Protein AF-0000000082577878 (afdb_homodimer)

Solvent-accessible surface area (backbone atoms only — not comparable to full-atom values): 17222 Å² total; per-residue (Å²): 122,78,71,85,63,40,37,36,33,38,32,34,24,21,36,40,46,58,78,72,76,61,82,83,56,87,72,72,75,87,56,56,47,62,56,54,45,39,57,38,30,50,47,65,52,59,64,46,81,44,79,79,46,79,39,57,34,88,74,57,49,71,68,54,37,48,49,54,34,51,53,58,63,71,42,87,54,45,23,32,38,32,37,31,19,63,86,41,37,58,60,45,40,55,58,41,62,82,52,74,81,22,16,35,23,38,29,36,27,93,31,45,47,88,41,90,76,21,20,22,44,19,22,50,18,18,33,53,25,36,33,73,54,42,68,64,41,43,32,36,24,53,41,62,37,81,36,50,53,85,34,44,44,68,41,71,90,77,71,43,76,44,78,102,122,78,71,86,64,39,37,35,33,38,34,32,25,19,36,40,45,57,77,70,77,60,82,83,58,87,72,70,75,85,56,57,48,61,55,53,45,38,56,38,29,49,48,66,50,59,64,45,81,43,78,80,47,78,39,57,34,87,72,56,50,72,68,52,37,47,51,54,33,49,53,59,63,71,43,88,53,46,23,33,39,32,39,29,17,64,87,39,38,57,61,45,40,54,59,40,64,81,55,74,83,23,15,37,23,38,28,37,26,91,30,46,46,88,41,91,75,21,20,21,45,20,22,49,18,19,33,55,26,37,34,74,54,42,68,64,41,42,32,35,24,52,41,61,37,80,36,50,53,85,35,46,44,70,41,72,90,79,72,42,74,42,78,102

Radius of gyration: 19.16 Å; Cα contacts (8 Å, |Δi|>4): 743; chains: 2; bounding box: 48×56×48 Å

Sequence (328 aa):
MTSTQPILVLTTGGTIDKQYFDASSKYTIVGTMVTRLLELGRVLHPFEVEEVMRKDSLEMDDADRALIAARAAASDAKRIVITHGTDTMTETAGALTGIEGKTIVLVGALAPARFAESDATFNLGMAFATVQVAKPGVYITMNGTVFEAGKVVKDREAGRFVEIMTSTQPILVLTTGGTIDKQYFDASSKYTIVGTMVTRLLELGRVLHPFEVEEVMRKDSLEMDDADRALIAARAAASDAKRIVITHGTDTMTETAGALTGIEGKTIVLVGALAPARFAESDATFNLGMAFATVQVAKPGVYITMNGTVFEAGKVVKDREAGRFVEI

Nearest PDB structures (foldseek):
  8up6-assembly1_A  TM=9.023E-01  e=3.040E-17  Rhodospirillum rubrum ATCC 11170
  8up3-assembly2_F  TM=9.077E-01  e=5.388E-17  Rhodospirillum rubrum ATCC 11170
  8upc-assembly1_B-2  TM=9.029E-01  e=7.405E-17  Rhodospirillum rubrum ATCC 11170
  8up3-assembly2_H  TM=8.818E-01  e=1.922E-16  Rhodospirillum rubrum ATCC 11170
  8uoo-assembly1_A-2  TM=8.737E-01  e=6.856E-16  Rhodospirillum rubrum ATCC 11170

pLDDT: mean 90.03, std 15.44, range [34.41, 98.94]

Structure (mmCIF, N/CA/C/O backbone):
data_AF-0000000082577878-model_v1
#
loop_
_entity.id
_entity.type
_entity.pdbx_description
1 polymer L-asparaginase
#
loop_
_atom_site.group_PDB
_atom_site.id
_atom_site.type_symbol
_atom_site.label_atom_id
_atom_site.label_alt_id
_atom_site.label_comp_id
_atom_site.label_asym_id
_atom_site.label_entity_id
_atom_site.label_seq_id
_atom_site.pdbx_PDB_ins_code
_atom_site.Cartn_x
_atom_site.Cartn_y
_atom_site.Cartn_z
_atom_site.occupancy
_atom_site.B_iso_or_equiv
_atom_site.auth_seq_id
_atom_site.auth_comp_id
_atom_site.auth_asym_id
_atom_site.auth_atom_id
_atom_site.pdbx_PDB_model_num
ATOM 1 N N . MET A 1 1 ? 6.91 -11.375 14.367 1 34.47 1 MET A N 1
ATOM 2 C CA . MET A 1 1 ? 5.965 -10.977 15.406 1 34.47 1 MET A CA 1
ATOM 3 C C . MET A 1 1 ? 5.238 -9.695 15.016 1 34.47 1 MET A C 1
ATOM 5 O O . MET A 1 1 ? 5.871 -8.688 14.695 1 34.47 1 MET A O 1
ATOM 9 N N . THR A 1 2 ? 4.188 -9.852 14.258 1 48.84 2 THR A N 1
ATOM 10 C CA . THR A 1 2 ? 3.486 -8.648 13.836 1 48.84 2 THR A CA 1
ATOM 11 C C . THR A 1 2 ? 3.479 -7.602 14.945 1 48.84 2 THR A C 1
ATOM 13 O O . THR A 1 2 ? 3.131 -7.91 16.094 1 48.84 2 THR A O 1
ATOM 16 N N . SER A 1 3 ? 4.348 -6.738 14.906 1 56.62 3 SER A N 1
ATOM 17 C CA . SER A 1 3 ? 4.355 -5.738 15.969 1 56.62 3 SER A CA 1
ATOM 18 C C . SER A 1 3 ? 2.939 -5.371 16.406 1 56.62 3 SER A C 1
ATOM 20 O O . SER A 1 3 ? 2.082 -5.098 15.555 1 56.62 3 SER A O 1
ATOM 22 N N . THR A 1 4 ? 2.559 -5.879 17.547 1 67.56 4 THR A N 1
ATOM 23 C CA . THR A 1 4 ? 1.323 -5.641 18.297 1 67.56 4 THR A CA 1
ATOM 24 C C . THR A 1 4 ? 1.063 -4.145 18.453 1 67.56 4 THR A C 1
ATOM 26 O O . THR A 1 4 ? -0.006 -3.74 18.906 1 67.56 4 THR A O 1
ATOM 29 N N . GLN A 1 5 ? 2.004 -3.412 17.953 1 86.94 5 GLN A N 1
ATOM 30 C CA . GLN A 1 5 ? 1.744 -1.997 18.188 1 86.94 5 GLN A CA 1
ATOM 31 C C . GLN A 1 5 ? 0.899 -1.399 17.062 1 86.94 5 GLN A C 1
ATOM 33 O O . GLN A 1 5 ? 1.149 -1.66 15.883 1 86.94 5 GLN A O 1
ATOM 38 N N . PRO A 1 6 ? -0.062 -0.659 17.391 1 96.19 6 PRO A N 1
ATOM 39 C CA . PRO A 1 6 ? -0.978 -0.082 16.406 1 96.19 6 PRO A CA 1
ATOM 40 C C . PRO A 1 6 ? -0.311 0.974 15.531 1 96.19 6 PRO A C 1
ATOM 42 O O . PRO A 1 6 ? 0.654 1.614 15.953 1 96.19 6 PRO A O 1
ATOM 45 N N . ILE A 1 7 ? -0.709 1.008 14.352 1 98.31 7 ILE A N 1
ATOM 46 C CA . ILE A 1 7 ? -0.373 2.135 13.492 1 98.31 7 ILE A CA 1
ATOM 47 C C . ILE A 1 7 ? -1.219 3.348 13.875 1 98.31 7 ILE A C 1
ATOM 49 O O . ILE A 1 7 ? -2.443 3.25 13.969 1 98.31 7 ILE A O 1
ATOM 53 N N . LEU A 1 8 ? -0.588 4.457 14.219 1 98.31 8 LEU A N 1
ATOM 54 C CA . LEU A 1 8 ? -1.301 5.703 14.477 1 98.31 8 LEU A CA 1
ATOM 55 C C . LEU A 1 8 ? -1.519 6.48 13.18 1 98.31 8 LEU A C 1
ATOM 57 O O . LEU A 1 8 ? -0.562 6.773 12.461 1 98.31 8 LEU A O 1
ATOM 61 N N . VAL A 1 9 ? -2.777 6.742 12.891 1 98.19 9 VAL A N 1
ATOM 62 C CA . VAL A 1 9 ? -3.129 7.574 11.742 1 98.19 9 VAL A CA 1
ATOM 63 C C . VAL A 1 9 ? -3.51 8.977 12.219 1 98.19 9 VAL A C 1
ATOM 65 O O . VAL A 1 9 ? -4.477 9.141 12.969 1 98.19 9 VAL A O 1
ATOM 68 N N . LEU A 1 10 ? -2.691 9.961 11.836 1 97.69 10 LEU A N 1
ATOM 69 C CA . LEU A 1 10 ? -2.998 11.367 12.086 1 97.69 10 LEU A CA 1
ATOM 70 C C . LEU A 1 10 ? -3.602 12.016 10.844 1 97.69 10 LEU A C 1
ATOM 72 O O . LEU A 1 10 ? -3.002 11.984 9.766 1 97.69 10 LEU A O 1
ATOM 76 N N . THR A 1 11 ? -4.773 12.578 11.016 1 96.62 11 THR A N 1
ATOM 77 C CA . THR A 1 11 ? -5.402 13.242 9.883 1 96.62 11 THR A CA 1
ATOM 78 C C . THR A 1 11 ? -5.293 14.758 10.016 1 96.62 11 THR A C 1
ATOM 80 O O . THR A 1 11 ? -5.398 15.297 11.125 1 96.62 11 THR A O 1
ATOM 83 N N . THR A 1 12 ? -5.004 15.43 8.93 1 96.62 12 THR A N 1
ATOM 84 C CA . THR A 1 12 ? -4.777 16.859 8.984 1 96.62 12 THR A CA 1
ATOM 85 C C . THR A 1 12 ? -5.656 17.594 7.969 1 96.62 12 THR A C 1
ATOM 87 O O . THR A 1 12 ? -5.559 18.812 7.816 1 96.62 12 THR A O 1
ATOM 90 N N . GLY A 1 13 ? -6.508 16.812 7.277 1 90.44 13 GLY A N 1
ATOM 91 C CA . GLY A 1 13 ? -7.309 17.328 6.18 1 90.44 13 GLY A CA 1
ATOM 92 C C . GLY A 1 13 ? -6.875 16.797 4.824 1 90.44 13 GLY A C 1
ATOM 93 O O . GLY A 1 13 ? -6.453 15.648 4.711 1 90.44 13 GLY A O 1
ATOM 94 N N . GLY A 1 14 ? -7.188 17.594 3.795 1 87.38 14 GLY A N 1
ATOM 95 C CA . GLY A 1 14 ? -6.801 17.188 2.453 1 87.38 14 GLY A CA 1
ATOM 96 C C . GLY A 1 14 ? -7.891 16.438 1.719 1 87.38 14 GLY A C 1
ATOM 97 O O . GLY A 1 14 ? -8.977 16.219 2.262 1 87.38 14 GLY A O 1
ATOM 98 N N . THR A 1 15 ? -7.559 16.094 0.579 1 82.75 15 THR A N 1
ATOM 99 C CA . THR A 1 15 ? -8.5 15.508 -0.372 1 82.75 15 THR A CA 1
ATOM 100 C C . THR A 1 15 ? -9.078 14.203 0.162 1 82.75 15 THR A C 1
ATOM 102 O O . THR A 1 15 ? -10.258 13.914 -0.039 1 82.75 15 THR A O 1
ATOM 105 N N . ILE A 1 16 ? -8.289 13.398 0.864 1 86.5 16 ILE A N 1
ATOM 106 C CA . ILE A 1 16 ? -8.773 12.125 1.4 1 86.5 16 ILE A CA 1
ATOM 107 C C . ILE A 1 16 ? -9.875 12.383 2.428 1 86.5 16 ILE A C 1
ATOM 109 O O . ILE A 1 16 ? -10.859 11.648 2.48 1 86.5 16 ILE A O 1
ATOM 113 N N . ASP A 1 17 ? -9.805 13.422 3.242 1 79.62 17 ASP A N 1
ATOM 114 C CA . ASP A 1 17 ? -10.711 13.656 4.363 1 79.62 17 ASP A CA 1
ATOM 115 C C . ASP A 1 17 ? -11.781 14.68 4.004 1 79.62 17 ASP A C 1
ATOM 117 O O . ASP A 1 17 ? -12.594 15.07 4.852 1 79.62 17 ASP A O 1
ATOM 121 N N . LYS A 1 18 ? -11.727 15.148 2.846 1 73.12 18 LYS A N 1
ATOM 122 C CA . LYS A 1 18 ? -12.711 16.156 2.477 1 73.12 18 LYS A CA 1
ATOM 123 C C . LYS A 1 18 ? -14.125 15.586 2.551 1 73.12 18 LYS A C 1
ATOM 125 O O . LYS A 1 18 ? -14.398 14.5 2.035 1 73.12 18 LYS A O 1
ATOM 130 N N . GLN A 1 19 ? -14.812 15.984 3.674 1 61.12 19 GLN A N 1
ATOM 131 C CA . GLN A 1 19 ? -16.188 15.594 3.922 1 61.12 19 GLN A CA 1
ATOM 132 C C . GLN A 1 19 ? -17.141 16.234 2.906 1 61.12 19 GLN A C 1
ATOM 134 O O . GLN A 1 19 ? -17.016 17.422 2.607 1 61.12 19 GLN A O 1
ATOM 139 N N . TYR A 1 20 ? -17.516 15.477 1.858 1 54.22 20 TYR A N 1
ATOM 140 C CA . TYR A 1 20 ? -18.531 16.016 0.974 1 54.22 20 TYR A CA 1
ATOM 141 C C . TYR A 1 20 ? -19.922 15.797 1.556 1 54.22 20 TYR A C 1
ATOM 143 O O . TYR A 1 20 ? -20.188 14.758 2.174 1 54.22 20 TYR A O 1
ATOM 151 N N . PHE A 1 21 ? -20.359 16.828 2.113 1 46.69 21 PHE A N 1
ATOM 152 C CA . PHE A 1 21 ? -21.703 16.766 2.668 1 46.69 21 PHE A CA 1
ATOM 153 C C . PHE A 1 21 ? -22.688 16.172 1.656 1 46.69 21 PHE A C 1
ATOM 155 O O . PHE A 1 21 ? -22.656 16.531 0.477 1 46.69 21 PHE A O 1
ATOM 162 N N . ASP A 1 22 ? -23 15 1.745 1 45.22 22 ASP A N 1
ATOM 163 C CA . ASP A 1 22 ? -24.188 14.602 0.99 1 45.22 22 ASP A CA 1
ATOM 164 C C . ASP A 1 22 ? -25.406 15.414 1.415 1 45.22 22 ASP A C 1
ATOM 166 O O . ASP A 1 22 ? -25.703 15.516 2.605 1 45.22 22 ASP A O 1
ATOM 170 N N . ALA A 1 23 ? -25.938 16.391 0.637 1 44.16 23 ALA A N 1
ATOM 171 C CA . ALA A 1 23 ? -27.172 17.156 0.83 1 44.16 23 ALA A CA 1
ATOM 172 C C . ALA A 1 23 ? -28.25 16.297 1.463 1 44.16 23 ALA A C 1
ATOM 174 O O . ALA A 1 23 ? -29.047 16.781 2.283 1 44.16 23 ALA A O 1
ATOM 175 N N . SER A 1 24 ? -28.688 15.281 0.704 1 46.56 24 SER A N 1
ATOM 176 C CA . SER A 1 24 ? -29.938 14.641 1.104 1 46.56 24 SER A CA 1
ATOM 177 C C . SER A 1 24 ? -29.844 14.102 2.525 1 46.56 24 SER A C 1
ATOM 179 O O . SER A 1 24 ? -30.875 13.828 3.156 1 46.56 24 SER A O 1
ATOM 181 N N . SER A 1 25 ? -29.016 13.109 2.844 1 42.72 25 SER A N 1
ATOM 182 C CA . SER A 1 25 ? -29.109 12.414 4.125 1 42.72 25 SER A CA 1
ATOM 183 C C . SER A 1 25 ? -28.344 13.156 5.211 1 42.72 25 SER A C 1
ATOM 185 O O . SER A 1 25 ? -27.234 13.656 4.969 1 42.72 25 SER A O 1
ATOM 187 N N . LYS A 1 26 ? -28.906 13.781 6.188 1 41.75 26 LYS A N 1
ATOM 188 C CA . LYS A 1 26 ? -28.438 14.109 7.527 1 41.75 26 LYS A CA 1
ATOM 189 C C . LYS A 1 26 ? -27.266 13.211 7.938 1 41.75 26 LYS A C 1
ATOM 191 O O . LYS A 1 26 ? -26.906 13.156 9.109 1 41.75 26 LYS A O 1
ATOM 196 N N . TYR A 1 27 ? -27.078 12.016 7.418 1 41 27 TYR A N 1
ATOM 197 C CA . TYR A 1 27 ? -26.359 10.891 8.008 1 41 27 TYR A CA 1
ATOM 198 C C . TYR A 1 27 ? -24.906 11.25 8.281 1 41 27 TYR A C 1
ATOM 200 O O . TYR A 1 27 ? -24.312 12.047 7.551 1 41 27 TYR A O 1
ATOM 208 N N . THR A 1 28 ? -24.484 11.125 9.555 1 37.53 28 THR A N 1
ATOM 209 C CA . THR A 1 28 ? -23.344 11.211 10.461 1 37.53 28 THR A CA 1
ATOM 210 C C . THR A 1 28 ? -22.109 10.539 9.844 1 37.53 28 THR A C 1
ATOM 212 O O . THR A 1 28 ? -22.141 9.352 9.531 1 37.53 28 THR A O 1
ATOM 215 N N . ILE A 1 29 ? -21.578 11.062 8.945 1 43.78 29 ILE A N 1
ATOM 216 C CA . ILE A 1 29 ? -20.234 10.523 8.703 1 43.78 29 ILE A CA 1
ATOM 217 C C . ILE A 1 29 ? -19.547 10.242 10.039 1 43.78 29 ILE A C 1
ATOM 219 O O . ILE A 1 29 ? -19.234 11.172 10.789 1 43.78 29 ILE A O 1
ATOM 223 N N . VAL A 1 30 ? -19.891 9.172 10.812 1 45.91 30 VAL A N 1
ATOM 224 C CA . VAL A 1 30 ? -19.422 8.75 12.133 1 45.91 30 VAL A CA 1
ATOM 225 C C . VAL A 1 30 ? -17.938 8.398 12.07 1 45.91 30 VAL A C 1
ATOM 227 O O . VAL A 1 30 ? -17.266 8.336 13.102 1 45.91 30 VAL A O 1
ATOM 230 N N . GLY A 1 31 ? -17.266 8.68 10.906 1 56.78 31 GLY A N 1
ATOM 231 C CA . GLY A 1 31 ? -15.836 8.453 10.906 1 56.78 31 GLY A CA 1
ATOM 232 C C . GLY A 1 31 ? -15.109 9.203 9.805 1 56.78 31 GLY A C 1
ATOM 233 O O . GLY A 1 31 ? -15.742 9.883 8.992 1 56.78 31 GLY A O 1
ATOM 234 N N . THR A 1 32 ? -13.867 9.406 10.016 1 76.88 32 THR A N 1
ATOM 235 C CA . THR A 1 32 ? -13.055 10.062 9 1 76.88 32 THR A CA 1
ATOM 236 C C . THR A 1 32 ? -13.008 9.227 7.723 1 76.88 32 THR A C 1
ATOM 238 O O . THR A 1 32 ? -13.266 8.016 7.758 1 76.88 32 THR A O 1
ATOM 241 N N . MET A 1 33 ? -13.055 9.789 6.625 1 87.38 33 MET A N 1
ATOM 242 C CA . MET A 1 33 ? -12.891 9.117 5.34 1 87.38 33 MET A CA 1
ATOM 243 C C . MET A 1 33 ? -11.781 8.07 5.41 1 87.38 33 MET A C 1
ATOM 245 O O . MET A 1 33 ? -11.883 7.02 4.777 1 87.38 33 MET A O 1
ATOM 249 N N . VAL A 1 34 ? -10.82 8.305 6.309 1 92.19 34 VAL A N 1
ATOM 250 C CA . VAL A 1 34 ? -9.711 7.367 6.441 1 92.19 34 VAL A CA 1
ATOM 251 C C . VAL A 1 34 ? -10.211 6.047 7.02 1 92.19 34 VAL A C 1
ATOM 253 O O . VAL A 1 34 ? -9.82 4.973 6.566 1 92.19 34 VAL A O 1
ATOM 256 N N . THR A 1 35 ? -11.117 6.125 7.996 1 90.88 35 THR A N 1
ATOM 257 C CA . THR A 1 35 ? -11.664 4.914 8.602 1 90.88 35 THR A CA 1
ATOM 258 C C . THR A 1 35 ? -12.438 4.098 7.574 1 90.88 35 THR A C 1
ATOM 260 O O . THR A 1 35 ? -12.328 2.869 7.535 1 90.88 35 THR A O 1
ATOM 263 N N . ARG A 1 36 ? -13.141 4.773 6.742 1 89.88 36 ARG A N 1
ATOM 264 C CA . ARG A 1 36 ? -13.891 4.102 5.684 1 89.88 36 ARG A CA 1
ATOM 265 C C . ARG A 1 36 ? -12.953 3.404 4.707 1 89.88 36 ARG A C 1
ATOM 267 O O . ARG A 1 36 ? -13.219 2.279 4.277 1 89.88 36 ARG A O 1
ATOM 274 N N . LEU A 1 37 ? -11.906 4.066 4.344 1 93.5 37 LEU A N 1
ATOM 275 C CA . LEU A 1 37 ? -10.945 3.482 3.41 1 93.5 37 LEU A CA 1
ATOM 276 C C . LEU A 1 37 ? -10.273 2.258 4.016 1 93.5 37 LEU A C 1
ATOM 278 O O . LEU A 1 37 ? -10.008 1.277 3.314 1 93.5 37 LEU A O 1
ATOM 282 N N . LEU A 1 38 ? -10.031 2.299 5.336 1 95.12 38 LEU A N 1
ATOM 283 C CA . LEU A 1 38 ? -9.422 1.16 6.016 1 95.12 38 LEU A CA 1
ATOM 284 C C . LEU A 1 38 ? -10.398 -0.006 6.105 1 95.12 38 LEU A C 1
ATOM 286 O O . LEU A 1 38 ? -9.992 -1.168 6.027 1 95.12 38 LEU A O 1
ATOM 290 N N . GLU A 1 39 ? -11.672 0.315 6.242 1 92.44 39 GLU A N 1
ATOM 291 C CA . GLU A 1 39 ? -12.711 -0.713 6.199 1 92.44 39 GLU A CA 1
ATOM 292 C C . GLU A 1 39 ? -12.797 -1.352 4.816 1 92.44 39 GLU A C 1
ATOM 294 O O . GLU A 1 39 ? -12.914 -2.572 4.695 1 92.44 39 GLU A O 1
ATOM 299 N N . LEU A 1 40 ? -12.711 -0.501 3.793 1 91.19 40 LEU A N 1
ATOM 300 C CA . LEU A 1 40 ? -12.703 -0.991 2.418 1 91.19 40 LEU A CA 1
ATOM 301 C C . LEU A 1 40 ? -11.539 -1.942 2.184 1 91.19 40 LEU A C 1
ATOM 303 O O . LEU A 1 40 ? -11.68 -2.951 1.49 1 91.19 40 LEU A O 1
ATOM 307 N N . GLY A 1 41 ? -10.43 -1.618 2.791 1 95.25 41 GLY A N 1
ATOM 308 C CA . GLY A 1 41 ? -9.242 -2.451 2.68 1 95.25 41 GLY A CA 1
ATOM 309 C C . GLY A 1 41 ? -9.305 -3.693 3.547 1 95.25 41 GLY A C 1
ATOM 310 O O . GLY A 1 41 ? -8.391 -4.523 3.518 1 95.25 41 GLY A O 1
ATOM 311 N N . ARG A 1 42 ? -10.375 -3.771 4.395 1 95.12 42 ARG A N 1
ATOM 312 C CA . ARG A 1 42 ? -10.531 -4.883 5.328 1 95.12 42 ARG A CA 1
ATOM 313 C C . ARG A 1 42 ? -9.312 -5.02 6.23 1 95.12 42 ARG A C 1
ATOM 315 O O . ARG A 1 42 ? -8.805 -6.125 6.43 1 95.12 42 ARG A O 1
ATOM 322 N N . VAL A 1 43 ? -8.859 -3.869 6.699 1 96.62 43 VAL A N 1
ATOM 323 C CA . VAL A 1 43 ? -7.656 -3.811 7.527 1 96.62 43 VAL A CA 1
ATOM 324 C C . VAL A 1 43 ? -7.941 -4.426 8.898 1 96.62 43 VAL A C 1
ATOM 326 O O . VAL A 1 43 ? -8.867 -4.004 9.594 1 96.62 43 VAL A O 1
ATOM 329 N N . LEU A 1 44 ? -7.129 -5.426 9.25 1 95.12 44 LEU A N 1
ATOM 330 C CA . LEU A 1 44 ? -7.242 -6.055 10.562 1 95.12 44 LEU A CA 1
ATOM 331 C C . LEU A 1 44 ? -6.055 -5.688 11.445 1 95.12 44 LEU A C 1
ATOM 333 O O . LEU A 1 44 ? -6.098 -5.871 12.664 1 95.12 44 LEU A O 1
ATOM 337 N N . HIS A 1 45 ? -4.941 -5.277 10.836 1 95.88 45 HIS A N 1
ATOM 338 C CA . HIS A 1 45 ? -3.85 -4.734 11.641 1 95.88 45 HIS A CA 1
ATOM 339 C C . HIS A 1 45 ? -4.352 -3.66 12.602 1 95.88 45 HIS A C 1
ATOM 341 O O . HIS A 1 45 ? -5.109 -2.773 12.203 1 95.88 45 HIS A O 1
ATOM 347 N N . PRO A 1 46 ? -3.975 -3.676 13.836 1 95.38 46 PRO A N 1
ATOM 348 C CA . PRO A 1 46 ? -4.445 -2.65 14.773 1 95.38 46 PRO A CA 1
ATOM 349 C C . PRO A 1 46 ? -4.031 -1.24 14.359 1 95.38 46 PRO A C 1
ATOM 351 O O . PRO A 1 46 ? -2.9 -1.029 13.914 1 95.38 46 PRO A O 1
ATOM 354 N N . PHE A 1 47 ? -4.996 -0.337 14.5 1 96.44 47 PHE A N 1
ATOM 355 C CA . PHE A 1 47 ? -4.711 1.063 14.211 1 96.44 47 PHE A CA 1
ATOM 356 C C . PHE A 1 47 ? -5.562 1.981 15.078 1 96.44 47 PHE A C 1
ATOM 358 O O . PHE A 1 47 ? -6.559 1.547 15.656 1 96.44 47 PHE A O 1
ATOM 365 N N . GLU A 1 48 ? -5.07 3.23 15.195 1 95.56 48 GLU A N 1
ATOM 366 C CA . GLU A 1 48 ? -5.793 4.34 15.82 1 95.56 48 GLU A CA 1
ATOM 367 C C . GLU A 1 48 ? -5.812 5.562 14.914 1 95.56 48 GLU A C 1
ATOM 369 O O . GLU A 1 48 ? -4.82 5.863 14.242 1 95.56 48 GLU A O 1
ATOM 374 N N . VAL A 1 49 ? -6.949 6.238 14.891 1 95.44 49 VAL A N 1
ATOM 375 C CA . VAL A 1 49 ? -7.074 7.449 14.086 1 95.44 49 VAL A CA 1
ATOM 376 C C . VAL A 1 49 ? -7.289 8.656 14.992 1 95.44 49 VAL A C 1
ATOM 378 O O . VAL A 1 49 ? -8.117 8.617 15.906 1 95.44 49 VAL A O 1
ATOM 381 N N . GLU A 1 50 ? -6.508 9.641 14.773 1 94.62 50 GLU A N 1
ATOM 382 C CA . GLU A 1 50 ? -6.609 10.906 15.5 1 94.62 50 GLU A CA 1
ATOM 383 C C . GLU A 1 50 ? -6.621 12.094 14.539 1 94.62 50 GLU A C 1
ATOM 385 O O . GLU A 1 50 ? -5.738 12.219 13.688 1 94.62 50 GLU A O 1
ATOM 390 N N . GLU A 1 51 ? -7.59 12.914 14.688 1 94.19 51 GLU A N 1
ATOM 391 C CA . GLU A 1 51 ? -7.605 14.148 13.922 1 94.19 51 GLU A CA 1
ATOM 392 C C . GLU A 1 51 ? -6.766 15.234 14.602 1 94.19 51 GLU A C 1
ATOM 394 O O . GLU A 1 51 ? -7.051 15.625 15.734 1 94.19 51 GLU A O 1
ATOM 399 N N . VAL A 1 52 ? -5.723 15.703 13.953 1 96.12 52 VAL A N 1
ATOM 400 C CA . VAL A 1 52 ? -4.879 16.766 14.492 1 96.12 52 VAL A CA 1
ATOM 401 C C . VAL A 1 52 ? -5.438 18.125 14.086 1 96.12 52 VAL A C 1
ATOM 403 O O . VAL A 1 52 ? -5.461 19.062 14.891 1 96.12 52 VAL A O 1
ATOM 406 N N . MET A 1 53 ? -5.875 18.172 12.828 1 94.5 53 MET A N 1
ATOM 407 C CA . MET A 1 53 ? -6.504 19.359 12.25 1 94.5 53 MET A CA 1
ATOM 408 C C . MET A 1 53 ? -7.234 19.016 10.961 1 94.5 53 MET A C 1
ATOM 410 O O . MET A 1 53 ? -7.164 17.875 10.484 1 94.5 53 MET A O 1
ATOM 414 N N . ARG A 1 54 ? -7.984 19.875 10.438 1 93.25 54 ARG A N 1
ATOM 415 C CA . ARG A 1 54 ? -8.688 19.797 9.156 1 93.25 54 ARG A CA 1
ATOM 416 C C . ARG A 1 54 ? -8.523 21.078 8.352 1 93.25 54 ARG A C 1
ATOM 418 O O . ARG A 1 54 ? -9.359 21.984 8.445 1 93.25 54 ARG A O 1
ATOM 425 N N . LYS A 1 55 ? -7.422 21.109 7.641 1 93.38 55 LYS A N 1
ATOM 426 C CA . LYS A 1 55 ? -7.047 22.312 6.918 1 93.38 55 LYS A CA 1
ATOM 427 C C . LYS A 1 55 ? -6.602 22 5.496 1 93.38 55 LYS A C 1
ATOM 429 O O . LYS A 1 55 ? -5.98 20.953 5.258 1 93.38 55 LYS A O 1
ATOM 434 N N . ASP A 1 56 ? -6.984 22.875 4.602 1 93.62 56 ASP A N 1
ATOM 435 C CA . ASP A 1 56 ? -6.309 22.859 3.311 1 93.62 56 ASP A CA 1
ATOM 436 C C . ASP A 1 56 ? -4.805 23.078 3.475 1 93.62 56 ASP A C 1
ATOM 438 O O . ASP A 1 56 ? -4.383 24 4.18 1 93.62 56 ASP A O 1
ATOM 442 N N . SER A 1 57 ? -4.051 22.203 2.867 1 96.19 57 SER A N 1
ATOM 443 C CA . SER A 1 57 ? -2.607 22.297 3.072 1 96.19 57 SER A CA 1
ATOM 444 C C . SER A 1 57 ? -2.068 23.641 2.621 1 96.19 57 SER A C 1
ATOM 446 O O . SER A 1 57 ? -1.064 24.125 3.15 1 96.19 57 SER A O 1
ATOM 448 N N . LEU A 1 58 ? -2.707 24.344 1.658 1 95.94 58 LEU A N 1
ATOM 449 C CA . LEU A 1 58 ? -2.277 25.656 1.193 1 95.94 58 LEU A CA 1
ATOM 450 C C . LEU A 1 58 ? -2.492 26.719 2.271 1 95.94 58 LEU A C 1
ATOM 452 O O . LEU A 1 58 ? -1.926 27.812 2.199 1 95.94 58 LEU A O 1
ATOM 456 N N . GLU A 1 59 ? -3.256 26.391 3.262 1 97.12 59 GLU A N 1
ATOM 457 C CA . GLU A 1 59 ? -3.525 27.297 4.371 1 97.12 59 GLU A CA 1
ATOM 458 C C . GLU A 1 59 ? -2.684 26.953 5.594 1 97.12 59 GLU A C 1
ATOM 460 O O . GLU A 1 59 ? -2.762 27.625 6.625 1 97.12 59 GLU A O 1
ATOM 465 N N . MET A 1 60 ? -1.875 25.922 5.535 1 97.62 60 MET A N 1
ATOM 466 C CA . MET A 1 60 ? -1.034 25.516 6.656 1 97.62 60 MET A CA 1
ATOM 467 C C . MET A 1 60 ? 0.182 26.422 6.789 1 97.62 60 MET A C 1
ATOM 469 O O . MET A 1 60 ? 0.802 26.781 5.789 1 97.62 60 MET A O 1
ATOM 473 N N . ASP A 1 61 ? 0.432 26.797 7.984 1 98.12 61 ASP A N 1
ATOM 474 C CA . ASP A 1 61 ? 1.633 27.578 8.266 1 98.12 61 ASP A CA 1
ATOM 475 C C . ASP A 1 61 ? 2.596 26.797 9.164 1 98.12 61 ASP A C 1
ATOM 477 O O . ASP A 1 61 ? 2.4 25.594 9.398 1 98.12 61 ASP A O 1
ATOM 481 N N . ASP A 1 62 ? 3.682 27.422 9.586 1 98.12 62 ASP A N 1
ATOM 482 C CA . ASP A 1 62 ? 4.727 26.75 10.359 1 98.12 62 ASP A CA 1
ATOM 483 C C . ASP A 1 62 ? 4.188 26.266 11.703 1 98.12 62 ASP A C 1
ATOM 485 O O . ASP A 1 62 ? 4.625 25.234 12.219 1 98.12 62 ASP A O 1
ATOM 489 N N . ALA A 1 63 ? 3.279 27.031 12.234 1 98.5 63 ALA A N 1
ATOM 490 C CA . ALA A 1 63 ? 2.693 26.625 13.508 1 98.5 63 ALA A CA 1
ATOM 491 C C . ALA A 1 63 ? 1.877 25.344 13.352 1 98.5 63 ALA A C 1
ATOM 493 O O . ALA A 1 63 ? 1.896 24.469 14.234 1 98.5 63 ALA A O 1
ATOM 494 N N . ASP A 1 64 ? 1.17 25.219 12.234 1 98.38 64 ASP A N 1
ATOM 495 C CA . ASP A 1 64 ? 0.42 24.016 11.938 1 98.38 64 ASP A CA 1
ATOM 496 C C . ASP A 1 64 ? 1.349 22.797 11.836 1 98.38 64 ASP A C 1
ATOM 498 O O . ASP A 1 64 ? 1.084 21.75 12.438 1 98.38 64 ASP A O 1
ATOM 502 N N . ARG A 1 65 ? 2.418 22.938 11.125 1 98.62 65 ARG A N 1
ATOM 503 C CA . ARG A 1 65 ? 3.367 21.844 10.914 1 98.62 65 ARG A CA 1
ATOM 504 C C . ARG A 1 65 ? 4.07 21.469 12.219 1 98.62 65 ARG A C 1
ATOM 506 O O . ARG A 1 65 ? 4.34 20.297 12.469 1 98.62 65 ARG A O 1
ATOM 513 N N . ALA A 1 66 ? 4.309 22.516 13.023 1 98.44 66 ALA A N 1
ATOM 514 C CA . ALA A 1 66 ? 4.891 22.25 14.328 1 98.44 66 ALA A CA 1
ATOM 515 C C . ALA A 1 66 ? 3.941 21.438 15.203 1 98.44 66 ALA A C 1
ATOM 517 O O . ALA A 1 66 ? 4.379 20.578 15.977 1 98.44 66 ALA A O 1
ATOM 518 N N . LEU A 1 67 ? 2.65 21.734 15.086 1 98.56 67 LEU A N 1
ATOM 519 C CA . LEU A 1 67 ? 1.646 20.984 15.828 1 98.56 67 LEU A CA 1
ATOM 520 C C . LEU A 1 67 ? 1.636 19.516 15.398 1 98.56 67 LEU A C 1
ATOM 522 O O . LEU A 1 67 ? 1.577 18.625 16.234 1 98.56 67 LEU A O 1
ATOM 526 N N . ILE A 1 68 ? 1.713 19.234 14.133 1 98.62 68 ILE A N 1
ATOM 527 C CA . ILE A 1 68 ? 1.761 17.875 13.609 1 98.62 68 ILE A CA 1
ATOM 528 C C . ILE A 1 68 ? 2.998 17.156 14.141 1 98.62 68 ILE A C 1
ATOM 530 O O . ILE A 1 68 ? 2.908 16.016 14.617 1 98.62 68 ILE A O 1
ATOM 534 N N . ALA A 1 69 ? 4.117 17.844 14.047 1 98.81 69 ALA A N 1
ATOM 535 C CA . ALA A 1 69 ? 5.379 17.266 14.516 1 98.81 69 ALA A CA 1
ATOM 536 C C . ALA A 1 69 ? 5.32 16.969 16 1 98.81 69 ALA A C 1
ATOM 538 O O . ALA A 1 69 ? 5.781 15.906 16.453 1 98.81 69 ALA A O 1
ATOM 539 N N . ALA A 1 70 ? 4.746 17.922 16.766 1 98.62 70 ALA A N 1
ATOM 540 C CA . ALA A 1 70 ? 4.645 17.734 18.203 1 98.62 70 ALA A CA 1
ATOM 541 C C . ALA A 1 70 ? 3.779 16.516 18.547 1 98.62 70 ALA A C 1
ATOM 543 O O . ALA A 1 70 ? 4.117 15.742 19.438 1 98.62 70 ALA A O 1
ATOM 544 N N . ARG A 1 71 ? 2.707 16.359 17.828 1 98.25 71 ARG A N 1
ATOM 545 C CA . ARG A 1 71 ? 1.811 15.234 18.094 1 98.25 71 ARG A CA 1
ATOM 546 C C . ARG A 1 71 ? 2.482 13.906 17.75 1 98.25 71 ARG A C 1
ATOM 548 O O . ARG A 1 71 ? 2.381 12.945 18.5 1 98.25 71 ARG A O 1
ATOM 555 N N . ALA A 1 72 ? 3.148 13.844 16.609 1 98.69 72 ALA A N 1
ATOM 556 C CA . ALA A 1 72 ? 3.881 12.641 16.203 1 98.69 72 ALA A CA 1
ATOM 557 C C . ALA A 1 72 ? 4.957 12.297 17.234 1 98.69 72 ALA A C 1
ATOM 559 O O . ALA A 1 72 ? 5.105 11.133 17.609 1 98.69 72 ALA A O 1
ATOM 560 N N . ALA A 1 73 ? 5.652 13.344 17.672 1 98.5 73 ALA A N 1
ATOM 561 C CA . ALA A 1 73 ? 6.75 13.133 18.609 1 98.5 73 ALA A CA 1
ATOM 562 C C . ALA A 1 73 ? 6.234 12.656 19.969 1 98.5 73 ALA A C 1
ATOM 564 O O . ALA A 1 73 ? 6.855 11.812 20.625 1 98.5 73 ALA A O 1
ATOM 565 N N . ALA A 1 74 ? 5.105 13.133 20.391 1 98 74 ALA A N 1
ATOM 566 C CA . ALA A 1 74 ? 4.566 12.875 21.719 1 98 74 ALA A CA 1
ATOM 567 C C . ALA A 1 74 ? 3.975 11.469 21.797 1 98 74 ALA A C 1
ATOM 569 O O . ALA A 1 74 ? 3.805 10.922 22.891 1 98 74 ALA A O 1
ATOM 570 N N . SER A 1 75 ? 3.635 10.93 20.641 1 97.44 75 SER A N 1
ATOM 571 C CA . SER A 1 75 ? 2.998 9.617 20.625 1 97.44 75 SER A CA 1
ATOM 572 C C . SER A 1 75 ? 4.004 8.508 20.922 1 97.44 75 SER A C 1
ATOM 574 O O . SER A 1 75 ? 5.172 8.609 20.547 1 97.44 75 SER A O 1
ATOM 576 N N . ASP A 1 76 ? 3.58 7.418 21.516 1 96.69 76 ASP A N 1
ATOM 577 C CA . ASP A 1 76 ? 4.418 6.246 21.75 1 96.69 76 ASP A CA 1
ATOM 578 C C . ASP A 1 76 ? 4.484 5.375 20.484 1 96.69 76 ASP A C 1
ATOM 580 O O . ASP A 1 76 ? 5.32 4.473 20.406 1 96.69 76 ASP A O 1
ATOM 584 N N . ALA A 1 77 ? 3.645 5.715 19.531 1 97.75 77 ALA A N 1
ATOM 585 C CA . ALA A 1 77 ? 3.617 4.914 18.312 1 97.75 77 ALA A CA 1
ATOM 586 C C . ALA A 1 77 ? 4.93 5.035 17.547 1 97.75 77 ALA A C 1
ATOM 588 O O . ALA A 1 77 ? 5.453 6.137 17.375 1 97.75 77 ALA A O 1
ATOM 589 N N . LYS A 1 78 ? 5.438 3.922 17.109 1 98.06 78 LYS A N 1
ATOM 590 C CA . LYS A 1 78 ? 6.652 3.914 16.297 1 98.06 78 LYS A CA 1
ATOM 591 C C . LYS A 1 78 ? 6.32 3.998 14.805 1 98.06 78 LYS A C 1
ATOM 593 O O . LYS A 1 78 ? 7.184 4.32 13.992 1 98.06 78 LYS A O 1
ATOM 598 N N . ARG A 1 79 ? 5.051 3.613 14.484 1 98.69 79 ARG A N 1
ATOM 599 C CA . ARG A 1 79 ? 4.547 3.609 13.117 1 98.69 79 ARG A CA 1
ATOM 600 C C . ARG A 1 79 ? 3.4 4.602 12.953 1 98.69 79 ARG A C 1
ATOM 602 O O . ARG A 1 79 ? 2.326 4.422 13.531 1 98.69 79 ARG A O 1
ATOM 609 N N . ILE A 1 80 ? 3.598 5.664 12.148 1 98.81 80 ILE A N 1
ATOM 610 C CA . ILE A 1 80 ? 2.637 6.754 12.055 1 98.81 80 ILE A CA 1
ATOM 611 C C . ILE A 1 80 ? 2.338 7.051 10.586 1 98.81 80 ILE A C 1
ATOM 613 O O . ILE A 1 80 ? 3.256 7.211 9.781 1 98.81 80 ILE A O 1
ATOM 617 N N . VAL A 1 81 ? 1.112 7.051 10.227 1 98.81 81 VAL A N 1
ATOM 618 C CA . VAL A 1 81 ? 0.637 7.516 8.93 1 98.81 81 VAL A CA 1
ATOM 619 C C . VAL A 1 81 ? -0.058 8.867 9.086 1 98.81 81 VAL A C 1
ATOM 621 O O . VAL A 1 81 ? -0.862 9.055 10 1 98.81 81 VAL A O 1
ATOM 624 N N . ILE A 1 82 ? 0.269 9.836 8.227 1 98.62 82 ILE A N 1
ATOM 625 C CA . ILE A 1 82 ? -0.34 11.156 8.258 1 98.62 82 ILE A CA 1
ATOM 626 C C . ILE A 1 82 ? -1.035 11.438 6.93 1 98.62 82 ILE A C 1
ATOM 628 O O . ILE A 1 82 ? -0.386 11.5 5.883 1 98.62 82 ILE A O 1
ATOM 632 N N . THR A 1 83 ? -2.334 11.578 6.953 1 97.88 83 THR A N 1
ATOM 633 C CA . THR A 1 83 ? -3.02 12.062 5.758 1 97.88 83 THR A CA 1
ATOM 634 C C . THR A 1 83 ? -2.887 13.578 5.637 1 97.88 83 THR A C 1
ATOM 636 O O . THR A 1 83 ? -3.008 14.297 6.629 1 97.88 83 THR A O 1
ATOM 639 N N . HIS A 1 84 ? -2.596 14.047 4.484 1 97.31 84 HIS A N 1
ATOM 640 C CA . HIS A 1 84 ? -2.195 15.438 4.289 1 97.31 84 HIS A CA 1
ATOM 641 C C . HIS A 1 84 ? -2.586 15.93 2.9 1 97.31 84 HIS A C 1
ATOM 643 O O . HIS A 1 84 ? -2.689 15.141 1.961 1 97.31 84 HIS A O 1
ATOM 649 N N . GLY A 1 85 ? -2.902 17.188 2.771 1 96.19 85 GLY A N 1
ATOM 650 C CA . GLY A 1 85 ? -3.004 17.766 1.44 1 96.19 85 GLY A CA 1
ATOM 651 C C . GLY A 1 85 ? -1.706 17.703 0.658 1 96.19 85 GLY A C 1
ATOM 652 O O . GLY A 1 85 ? -0.625 17.875 1.221 1 96.19 85 GLY A O 1
ATOM 653 N N . THR A 1 86 ? -1.783 17.547 -0.646 1 96.75 86 THR A N 1
ATOM 654 C CA . THR A 1 86 ? -0.593 17.234 -1.425 1 96.75 86 THR A CA 1
ATOM 655 C C . THR A 1 86 ? 0.215 18.484 -1.726 1 96.75 86 THR A C 1
ATOM 657 O O . THR A 1 86 ?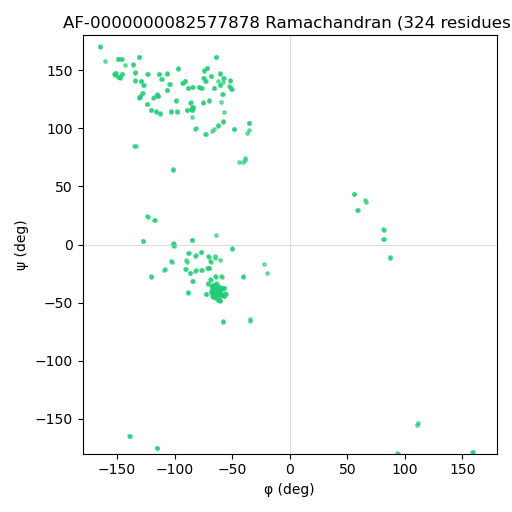 1.434 18.422 -1.904 1 96.75 86 THR A O 1
ATOM 660 N N . ASP A 1 87 ? -0.351 19.609 -1.696 1 95.81 87 ASP A N 1
ATOM 661 C CA . ASP A 1 87 ? 0.274 20.844 -2.188 1 95.81 87 ASP A CA 1
ATOM 662 C C . ASP A 1 87 ? 1.484 21.219 -1.335 1 95.81 87 ASP A C 1
ATOM 664 O O . ASP A 1 87 ? 2.477 21.734 -1.852 1 95.81 87 ASP A O 1
ATOM 668 N N . THR A 1 88 ? 1.413 21.047 -0.008 1 97.12 88 THR A N 1
ATOM 669 C CA . THR A 1 88 ? 2.512 21.453 0.861 1 97.12 88 THR A CA 1
ATOM 670 C C . THR A 1 88 ? 3.002 20.281 1.698 1 97.12 88 THR A C 1
ATOM 672 O O . THR A 1 88 ? 3.57 20.469 2.775 1 97.12 88 THR A O 1
ATOM 675 N N . MET A 1 89 ? 2.77 19.031 1.199 1 98 89 MET A N 1
ATOM 676 C CA . MET A 1 89 ? 3.094 17.797 1.899 1 98 89 MET A CA 1
ATOM 677 C C . MET A 1 89 ? 4.594 17.703 2.16 1 98 89 MET A C 1
ATOM 679 O O . MET A 1 89 ? 5.012 17.281 3.24 1 98 89 MET A O 1
ATOM 683 N N . THR A 1 90 ? 5.422 18.125 1.211 1 98.12 90 THR A N 1
ATOM 684 C CA . THR A 1 90 ? 6.871 18.016 1.354 1 98.12 90 THR A CA 1
ATOM 685 C C . THR A 1 90 ? 7.383 18.953 2.434 1 98.12 90 THR A C 1
ATOM 687 O O . THR A 1 90 ? 8.352 18.656 3.127 1 98.12 90 THR A O 1
ATOM 690 N N . GLU A 1 91 ? 6.691 20.125 2.631 1 98.12 91 GLU A N 1
ATOM 691 C CA . GLU A 1 91 ? 7.043 21.031 3.713 1 98.12 91 GLU A CA 1
ATOM 692 C C . GLU A 1 91 ? 6.781 20.406 5.078 1 98.12 91 GLU A C 1
ATOM 694 O O . GLU A 1 91 ? 7.617 20.5 5.98 1 98.12 91 GLU A O 1
ATOM 699 N N . THR A 1 92 ? 5.621 19.781 5.18 1 98.62 92 THR A N 1
ATOM 700 C CA . THR A 1 92 ? 5.297 19.109 6.434 1 98.62 92 THR A CA 1
ATOM 701 C C . THR A 1 92 ? 6.25 17.953 6.688 1 98.62 92 THR A C 1
ATOM 703 O O . THR A 1 92 ? 6.695 17.734 7.816 1 98.62 92 THR A O 1
ATOM 706 N N . ALA A 1 93 ? 6.57 17.188 5.621 1 98.69 93 ALA A N 1
ATOM 707 C CA . ALA A 1 93 ? 7.539 16.094 5.762 1 98.69 93 ALA A CA 1
ATOM 708 C C . ALA A 1 93 ? 8.867 16.609 6.312 1 98.69 93 ALA A C 1
ATOM 710 O O . ALA A 1 93 ? 9.477 15.969 7.172 1 98.69 93 ALA A O 1
ATOM 711 N N . GLY A 1 94 ? 9.281 17.75 5.812 1 98.06 94 GLY A N 1
ATOM 712 C CA . GLY A 1 94 ? 10.5 18.359 6.301 1 98.06 94 GLY A CA 1
ATOM 713 C C . GLY A 1 94 ? 10.461 18.672 7.789 1 98.06 94 GLY A C 1
ATOM 714 O O . GLY A 1 94 ? 11.461 18.5 8.484 1 98.06 94 GLY A O 1
ATOM 715 N N . ALA A 1 95 ? 9.312 19.094 8.273 1 98.31 95 ALA A N 1
ATOM 716 C CA . ALA A 1 95 ? 9.148 19.469 9.68 1 98.31 95 ALA A CA 1
ATOM 717 C C . ALA A 1 95 ? 9.203 18.25 10.586 1 98.31 95 ALA A C 1
ATOM 719 O O . ALA A 1 95 ? 9.336 18.375 11.805 1 98.31 95 ALA A O 1
ATOM 720 N N . LEU A 1 96 ? 9.164 17.031 10.016 1 98.69 96 LEU A N 1
ATOM 721 C CA . LEU A 1 96 ? 9.086 15.805 10.781 1 98.69 96 LEU A CA 1
ATOM 722 C C . LEU A 1 96 ? 10.445 15.117 10.859 1 98.69 96 LEU A C 1
ATOM 724 O O . LEU A 1 96 ? 10.625 14.172 11.625 1 98.69 96 LEU A O 1
ATOM 728 N N . THR A 1 97 ? 11.461 15.469 10.039 1 96.31 97 THR A N 1
ATOM 729 C CA . THR A 1 97 ? 12.711 14.742 9.844 1 96.31 97 THR A CA 1
ATOM 730 C C . THR A 1 97 ? 13.531 14.734 11.133 1 96.31 97 THR A C 1
ATOM 732 O O . THR A 1 97 ? 14.445 13.922 11.289 1 96.31 97 THR A O 1
ATOM 735 N N . GLY A 1 98 ? 13.211 15.5 12.148 1 94.06 98 GLY A N 1
ATOM 736 C CA . GLY A 1 98 ? 13.945 15.531 13.398 1 94.06 98 GLY A CA 1
ATOM 737 C C . GLY A 1 98 ? 13.477 14.484 14.398 1 94.06 98 GLY A C 1
ATOM 738 O O . GLY A 1 98 ? 14.117 14.273 15.43 1 94.06 98 GLY A O 1
ATOM 739 N N . ILE A 1 99 ? 12.414 13.812 14.078 1 97.62 99 ILE A N 1
ATOM 740 C CA . ILE A 1 99 ? 11.852 12.812 14.977 1 97.62 99 ILE A CA 1
ATOM 741 C C . ILE A 1 99 ? 12.562 11.477 14.766 1 97.62 99 ILE A C 1
ATOM 743 O O . ILE A 1 99 ? 12.469 10.875 13.695 1 97.62 99 ILE A O 1
ATOM 747 N N . GLU A 1 100 ? 13.203 10.977 15.742 1 97.12 100 GLU A N 1
ATOM 748 C CA . GLU A 1 100 ? 14.023 9.773 15.641 1 97.12 100 GLU A CA 1
ATOM 749 C C . GLU A 1 100 ? 13.25 8.547 16.109 1 97.12 100 GLU A C 1
ATOM 751 O O . GLU A 1 100 ? 12.32 8.656 16.906 1 97.12 100 GLU A O 1
ATOM 756 N N . GLY A 1 101 ? 13.602 7.418 15.562 1 97.88 101 GLY A N 1
ATOM 757 C CA . GLY A 1 101 ? 13.133 6.133 16.062 1 97.88 101 GLY A CA 1
ATOM 758 C C . GLY A 1 101 ? 11.734 5.781 15.586 1 97.88 101 GLY A C 1
ATOM 759 O O . GLY A 1 101 ? 11.148 4.801 16.047 1 97.88 101 GLY A O 1
ATOM 760 N N . LYS A 1 102 ? 11.156 6.59 14.727 1 98.56 102 LYS A N 1
ATOM 761 C CA . LYS A 1 102 ? 9.812 6.344 14.219 1 98.56 102 LYS A CA 1
ATOM 762 C C . LYS A 1 102 ? 9.805 6.281 12.695 1 98.56 102 LYS A C 1
ATOM 764 O O . LYS A 1 102 ? 10.656 6.895 12.039 1 98.56 102 LYS A O 1
ATOM 769 N N . THR A 1 103 ? 8.961 5.484 12.148 1 98.81 103 THR A N 1
ATOM 770 C CA . THR A 1 103 ? 8.641 5.516 10.727 1 98.81 103 THR A CA 1
ATOM 771 C C . THR A 1 103 ? 7.359 6.312 10.477 1 98.81 103 THR A C 1
ATOM 773 O O . THR A 1 103 ? 6.289 5.941 10.961 1 98.81 103 THR A O 1
ATOM 776 N N . ILE A 1 104 ? 7.484 7.41 9.805 1 98.94 104 ILE A N 1
ATOM 777 C CA . ILE A 1 104 ? 6.375 8.32 9.547 1 98.94 104 ILE A CA 1
ATOM 778 C C . ILE A 1 104 ? 6.133 8.422 8.039 1 98.94 104 ILE A C 1
ATOM 780 O O . ILE A 1 104 ? 7.062 8.688 7.273 1 98.94 104 ILE A O 1
ATOM 784 N N . VAL A 1 105 ? 4.938 8.195 7.617 1 98.94 105 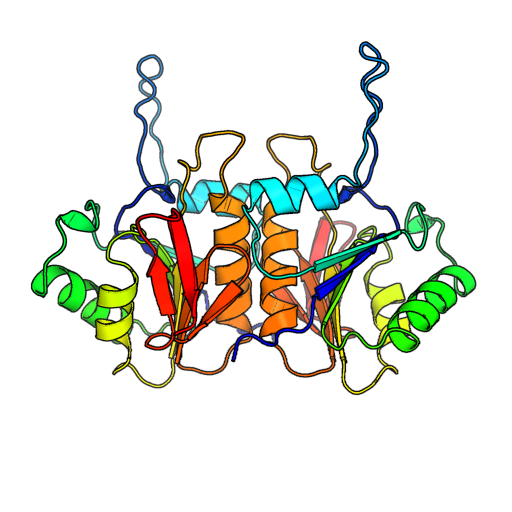VAL A N 1
ATOM 785 C CA . VAL A 1 105 ? 4.609 8.219 6.195 1 98.94 105 VAL A CA 1
ATOM 786 C C . VAL A 1 105 ? 3.477 9.219 5.945 1 98.94 105 VAL A C 1
ATOM 788 O O . VAL A 1 105 ? 2.402 9.109 6.539 1 98.94 105 VAL A O 1
ATOM 791 N N . LEU A 1 106 ? 3.709 10.211 5.121 1 98.88 106 LEU A N 1
ATOM 792 C CA . LEU A 1 106 ? 2.66 11.117 4.672 1 98.88 106 LEU A CA 1
ATOM 793 C C . LEU A 1 106 ? 2.021 10.617 3.383 1 98.88 106 LEU A C 1
ATOM 795 O O . LEU A 1 106 ? 2.713 10.102 2.5 1 98.88 106 LEU A O 1
ATOM 799 N N . VAL A 1 107 ? 0.724 10.781 3.303 1 98.56 107 VAL A N 1
ATOM 800 C CA . VAL A 1 107 ? -0.025 10.32 2.139 1 98.56 107 VAL A CA 1
ATOM 801 C C . VAL A 1 107 ? -1.204 11.25 1.878 1 98.56 107 VAL A C 1
ATOM 803 O O . VAL A 1 107 ? -1.752 11.844 2.809 1 98.56 107 VAL A O 1
ATOM 806 N N . GLY A 1 108 ? -1.527 11.492 0.652 1 96.94 108 GLY A N 1
ATOM 807 C CA . GLY A 1 108 ? -2.695 12.227 0.192 1 96.94 108 GLY A CA 1
ATOM 808 C C . GLY A 1 108 ? -3.357 11.602 -1.02 1 96.94 108 GLY A C 1
ATOM 809 O O . GLY A 1 108 ? -3.211 10.398 -1.26 1 96.94 108 GLY A O 1
ATOM 810 N N . ALA A 1 109 ? -4.176 12.352 -1.635 1 95.56 109 ALA A N 1
ATOM 811 C CA . ALA A 1 109 ? -4.852 11.914 -2.854 1 95.56 109 ALA A CA 1
ATOM 812 C C . ALA A 1 109 ? -5.062 13.086 -3.811 1 95.56 109 ALA A C 1
ATOM 814 O O . ALA A 1 109 ? -5.195 14.234 -3.377 1 95.56 109 ALA A O 1
ATOM 815 N N . LEU A 1 110 ? -5 12.75 -5.051 1 91 110 LEU A N 1
ATOM 816 C CA . LEU A 1 110 ? -5.266 13.773 -6.055 1 91 110 LEU A CA 1
ATOM 817 C C . LEU A 1 110 ? -6.762 13.914 -6.312 1 91 110 LEU A C 1
ATOM 819 O O . LEU A 1 110 ? -7.246 15 -6.641 1 91 110 LEU A O 1
ATOM 823 N N . ALA A 1 111 ? -7.477 12.812 -6.176 1 87.75 111 ALA A N 1
ATOM 824 C CA . ALA A 1 111 ? -8.93 12.828 -6.289 1 87.75 111 ALA A CA 1
ATOM 825 C C . ALA A 1 111 ? -9.594 12.5 -4.949 1 87.75 111 ALA A C 1
ATOM 827 O O . ALA A 1 111 ? -9.102 11.656 -4.199 1 87.75 111 ALA A O 1
ATOM 828 N N . PRO A 1 112 ? -10.797 13.148 -4.727 1 84.25 112 PRO A N 1
ATOM 829 C CA . PRO A 1 112 ? -11.492 12.859 -3.471 1 84.25 112 PRO A CA 1
ATOM 830 C C . PRO A 1 112 ? -11.805 11.375 -3.297 1 84.25 112 PRO A C 1
ATOM 832 O O . PRO A 1 112 ? -12.156 10.703 -4.266 1 84.25 112 PRO A O 1
ATOM 835 N N . ALA A 1 113 ? -11.719 10.859 -2.092 1 80.5 113 ALA A N 1
ATOM 836 C CA . ALA A 1 113 ? -11.859 9.438 -1.783 1 80.5 113 ALA A CA 1
ATOM 837 C C . ALA A 1 113 ? -13.266 8.945 -2.107 1 80.5 113 ALA A C 1
ATOM 839 O O . ALA A 1 113 ? -13.477 7.754 -2.363 1 80.5 113 ALA A O 1
ATOM 840 N N . ARG A 1 114 ? -14.195 9.773 -2.055 1 76 114 ARG A N 1
ATOM 841 C CA . ARG A 1 114 ? -15.586 9.391 -2.279 1 76 114 ARG A CA 1
ATOM 842 C C . ARG A 1 114 ? -15.828 9.062 -3.748 1 76 114 ARG A C 1
ATOM 844 O O . ARG A 1 114 ? -16.844 8.461 -4.09 1 76 114 ARG A O 1
ATOM 851 N N . PHE A 1 115 ? -14.961 9.547 -4.578 1 76.69 115 PHE A N 1
ATOM 852 C CA . PHE A 1 115 ? -15.109 9.242 -5.996 1 76.69 115 PHE A CA 1
ATOM 853 C C . PHE A 1 115 ? -14.688 7.809 -6.285 1 76.69 115 PHE A C 1
ATOM 855 O O . PHE A 1 115 ? -13.719 7.309 -5.703 1 76.69 115 PHE A O 1
ATOM 862 N N . ALA A 1 116 ? -15.367 7.211 -7.145 1 72.69 116 ALA A N 1
ATOM 863 C CA . ALA A 1 116 ? -15.062 5.844 -7.555 1 72.69 116 ALA A CA 1
ATOM 864 C C . ALA A 1 116 ? -13.633 5.73 -8.078 1 72.69 116 ALA A C 1
ATOM 866 O O . ALA A 1 116 ? -12.953 4.738 -7.832 1 72.69 116 ALA A O 1
ATOM 867 N N . GLU A 1 117 ? -13.289 6.805 -8.766 1 82.81 117 GLU A N 1
ATOM 868 C CA . GLU A 1 117 ? -11.953 6.797 -9.344 1 82.81 117 GLU A CA 1
ATOM 869 C C . GLU A 1 117 ? -10.984 7.625 -8.508 1 82.81 117 GLU A C 1
ATOM 871 O O . 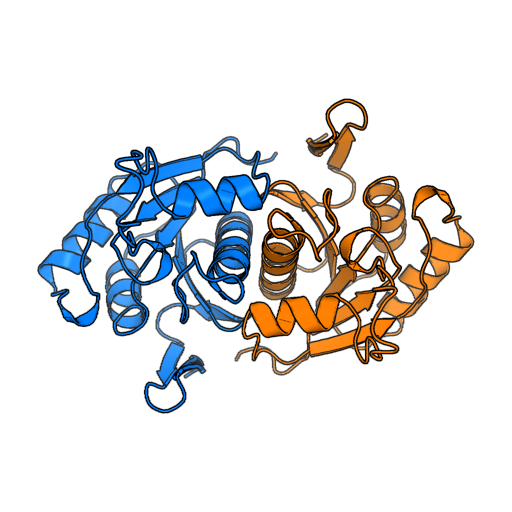GLU A 1 117 ? -10.547 8.703 -8.93 1 82.81 117 GLU A O 1
ATOM 876 N N . SER A 1 118 ? -10.766 7.223 -7.371 1 91.94 118 SER A N 1
ATOM 877 C CA . SER A 1 118 ? -9.852 7.926 -6.477 1 91.94 118 SER A CA 1
ATOM 878 C C . SER A 1 118 ? -8.586 7.117 -6.23 1 91.94 118 SER A C 1
ATOM 880 O O . SER A 1 118 ? -8.641 5.895 -6.09 1 91.94 118 SER A O 1
ATOM 882 N N . ASP A 1 119 ? -7.516 7.84 -6.16 1 95.62 119 ASP A N 1
ATOM 883 C CA . ASP A 1 119 ? -6.242 7.207 -5.844 1 95.62 119 ASP A CA 1
ATOM 884 C C . ASP A 1 119 ? -6.059 7.066 -4.336 1 95.62 119 ASP A C 1
ATOM 886 O O . ASP A 1 119 ? -5.039 6.547 -3.873 1 95.62 119 ASP A O 1
ATOM 890 N N . ALA A 1 120 ? -7.027 7.43 -3.561 1 95.56 120 ALA A N 1
ATOM 891 C CA . ALA A 1 120 ? -6.902 7.527 -2.109 1 95.56 120 ALA A CA 1
ATOM 892 C C . ALA A 1 120 ? -6.648 6.156 -1.488 1 95.56 120 ALA A C 1
ATOM 894 O O . ALA A 1 120 ? -5.758 6.004 -0.653 1 95.56 120 ALA A O 1
ATOM 895 N N . THR A 1 121 ? -7.414 5.156 -1.921 1 95.69 121 THR A N 1
ATOM 896 C CA . THR A 1 121 ? -7.332 3.834 -1.312 1 95.69 121 THR A CA 1
ATOM 897 C C . THR A 1 121 ? -5.988 3.18 -1.615 1 95.69 121 THR A C 1
ATOM 899 O O . THR A 1 121 ? -5.355 2.609 -0.725 1 95.69 121 THR A O 1
ATOM 902 N N . PHE A 1 122 ? -5.52 3.311 -2.852 1 97.25 122 PHE A N 1
ATOM 903 C CA . PHE A 1 122 ? -4.223 2.773 -3.254 1 97.25 122 PHE A CA 1
ATOM 904 C C . PHE A 1 122 ? -3.096 3.428 -2.465 1 97.25 122 PHE A C 1
ATOM 906 O O . PHE A 1 122 ? -2.246 2.74 -1.899 1 97.25 122 PHE A O 1
ATOM 913 N N . ASN A 1 123 ? -3.145 4.746 -2.389 1 98.25 123 ASN A N 1
ATOM 914 C CA . ASN A 1 123 ? -2.105 5.504 -1.696 1 98.25 123 ASN A CA 1
ATOM 915 C C . ASN A 1 123 ? -2.062 5.164 -0.209 1 98.25 123 ASN A C 1
ATOM 917 O O . ASN A 1 123 ? -0.983 5.047 0.374 1 98.25 123 ASN A O 1
ATOM 921 N N . LEU A 1 124 ? -3.254 5.016 0.378 1 98.06 124 LEU A N 1
ATOM 922 C CA . LEU A 1 124 ? -3.311 4.656 1.791 1 98.06 124 LEU A CA 1
ATOM 923 C C . LEU A 1 124 ? -2.736 3.264 2.023 1 98.06 124 LEU A C 1
ATOM 925 O O . LEU A 1 124 ? -2.023 3.037 3.004 1 98.06 124 LEU A O 1
ATOM 929 N N . GLY A 1 125 ? -3.01 2.34 1.127 1 98.56 125 GLY A N 1
ATOM 930 C CA . GLY A 1 125 ? -2.377 1.033 1.194 1 98.56 125 GLY A CA 1
ATOM 931 C C . GLY A 1 125 ? -0.862 1.103 1.167 1 98.56 125 GLY A C 1
ATOM 932 O O . GLY A 1 125 ? -0.19 0.444 1.964 1 98.56 125 GLY A O 1
ATOM 933 N N . MET A 1 126 ? -0.349 1.928 0.276 1 98.81 126 MET A N 1
ATOM 934 C CA . MET A 1 126 ? 1.099 2.104 0.206 1 98.81 126 MET A CA 1
ATOM 935 C C . MET A 1 126 ? 1.65 2.609 1.535 1 98.81 126 M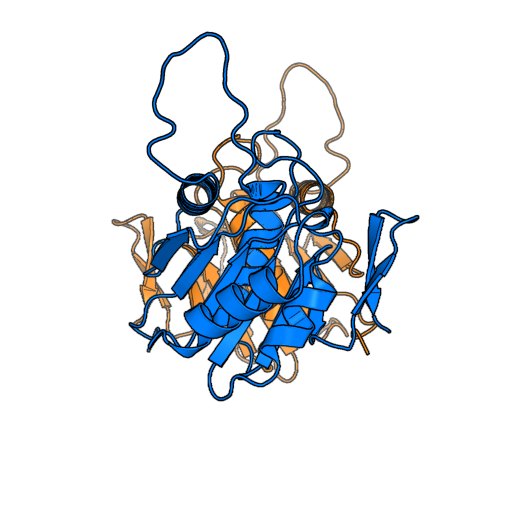ET A C 1
ATOM 937 O O . MET A 1 126 ? 2.676 2.121 2.014 1 98.81 126 MET A O 1
ATOM 941 N N . ALA A 1 127 ? 0.965 3.555 2.109 1 98.88 127 ALA A N 1
ATOM 942 C CA . ALA A 1 127 ? 1.429 4.141 3.365 1 98.88 127 ALA A CA 1
ATOM 943 C C . ALA A 1 127 ? 1.432 3.104 4.484 1 98.88 127 ALA A C 1
ATOM 945 O O . ALA A 1 127 ? 2.385 3.025 5.266 1 98.88 127 ALA A O 1
ATOM 946 N N . PHE A 1 128 ? 0.405 2.277 4.496 1 98.69 128 PHE A N 1
ATOM 947 C CA . PHE A 1 128 ? 0.24 1.281 5.551 1 98.69 128 PHE A CA 1
ATOM 948 C C . PHE A 1 128 ? 1.327 0.217 5.461 1 98.69 128 PHE A C 1
ATOM 950 O O . PHE A 1 128 ? 1.82 -0.26 6.484 1 98.69 128 PHE A O 1
ATOM 957 N N . ALA A 1 129 ? 1.702 -0.141 4.258 1 98.75 129 ALA A N 1
ATOM 958 C CA . ALA A 1 129 ? 2.791 -1.102 4.094 1 98.75 129 ALA A CA 1
ATOM 959 C C . ALA A 1 129 ? 4.137 -0.466 4.434 1 98.75 129 ALA A C 1
ATOM 961 O O . ALA A 1 129 ? 4.965 -1.077 5.109 1 98.75 129 ALA A O 1
ATOM 962 N N . THR A 1 130 ? 4.359 0.764 3.992 1 98.81 130 THR A N 1
ATOM 963 C CA . THR A 1 130 ? 5.637 1.446 4.188 1 98.81 130 THR A CA 1
ATOM 964 C C . THR A 1 130 ? 5.949 1.595 5.672 1 98.81 130 THR A C 1
ATOM 966 O O . THR A 1 130 ? 7.062 1.301 6.109 1 98.81 130 THR A O 1
ATOM 969 N N . VAL A 1 131 ? 4.938 1.934 6.414 1 98.69 131 VAL A N 1
ATOM 970 C CA . VAL A 1 131 ? 5.184 2.217 7.824 1 98.69 131 VAL A CA 1
ATOM 971 C C . VAL A 1 131 ? 5.523 0.922 8.562 1 98.69 131 VAL A C 1
ATOM 973 O O . VAL A 1 131 ? 6.121 0.953 9.641 1 98.69 131 VAL A O 1
ATOM 976 N N . GLN A 1 132 ? 5.164 -0.222 8.016 1 98.06 132 GLN A N 1
ATOM 977 C CA . GLN A 1 132 ? 5.406 -1.513 8.656 1 98.06 132 GLN A CA 1
ATOM 978 C C . GLN A 1 132 ? 6.789 -2.049 8.305 1 98.06 132 GLN A C 1
ATOM 980 O O . GLN A 1 132 ? 7.371 -2.826 9.07 1 98.06 132 GLN A O 1
ATOM 985 N N . VAL A 1 133 ? 7.371 -1.594 7.109 1 97.94 133 VAL A N 1
ATOM 986 C CA . VAL A 1 133 ? 8.516 -2.344 6.602 1 97.94 133 VAL A CA 1
ATOM 987 C C . VAL A 1 133 ? 9.734 -1.425 6.496 1 97.94 133 VAL A C 1
ATOM 989 O O . VAL A 1 133 ? 10.875 -1.883 6.578 1 97.94 133 VAL A O 1
ATOM 992 N N . ALA A 1 134 ? 9.555 -0.121 6.309 1 98.31 134 ALA A N 1
ATOM 993 C CA . ALA A 1 134 ? 10.656 0.814 6.125 1 98.31 134 ALA A CA 1
ATOM 994 C C . ALA A 1 134 ? 11.414 1.034 7.434 1 98.31 134 ALA A C 1
ATOM 996 O O . ALA A 1 134 ? 10.844 0.878 8.516 1 98.31 134 ALA A O 1
ATOM 997 N N . LYS A 1 135 ? 12.656 1.354 7.391 1 97.94 135 LYS A N 1
ATOM 998 C CA . LYS A 1 135 ? 13.43 1.783 8.555 1 97.94 135 LYS A CA 1
ATOM 999 C C . LYS A 1 135 ? 12.898 3.102 9.109 1 97.94 135 LYS A C 1
ATOM 1001 O O . LYS A 1 135 ? 12.188 3.834 8.414 1 97.94 135 LYS A O 1
ATOM 1006 N N . PRO A 1 136 ? 13.25 3.41 10.359 1 98.5 136 PRO A N 1
ATOM 1007 C CA . PRO A 1 136 ? 12.828 4.707 10.891 1 98.5 136 PRO A CA 1
ATOM 1008 C C . PRO A 1 136 ? 13.219 5.875 9.984 1 98.5 136 PRO A C 1
ATOM 1010 O O . PRO A 1 136 ? 14.312 5.871 9.414 1 98.5 136 PRO A O 1
ATOM 1013 N N . GLY A 1 137 ? 12.367 6.746 9.789 1 98.56 137 GLY A N 1
ATOM 1014 C CA . GLY A 1 137 ? 12.492 7.875 8.875 1 98.56 137 GLY A CA 1
ATOM 1015 C C . GLY A 1 137 ? 11.156 8.453 8.453 1 98.56 137 GLY A C 1
ATOM 1016 O O . GLY A 1 137 ? 10.109 8.047 8.961 1 98.56 137 GLY A O 1
ATOM 1017 N N . VAL A 1 138 ? 11.188 9.484 7.578 1 98.88 138 VAL A N 1
ATOM 1018 C CA . VAL A 1 138 ? 9.992 10.148 7.078 1 98.88 138 VAL A CA 1
ATOM 1019 C C . VAL A 1 138 ? 9.852 9.906 5.578 1 98.88 138 VAL A C 1
ATOM 1021 O O . VAL A 1 138 ? 10.797 10.109 4.816 1 98.88 138 VAL A O 1
ATOM 1024 N N . TYR A 1 139 ? 8.695 9.445 5.16 1 98.75 139 TYR A N 1
ATOM 1025 C CA . TYR A 1 139 ? 8.438 9.047 3.781 1 98.75 139 TYR A CA 1
ATOM 1026 C C . TYR A 1 139 ? 7.152 9.68 3.258 1 98.75 139 TYR A C 1
ATOM 1028 O O . TYR A 1 139 ? 6.34 10.18 4.035 1 98.75 139 TYR A O 1
ATOM 1036 N N . ILE A 1 140 ? 7.031 9.703 1.973 1 98.62 140 ILE A N 1
ATOM 1037 C CA . ILE A 1 140 ? 5.828 10.109 1.254 1 98.62 140 ILE A CA 1
ATOM 1038 C C . ILE A 1 140 ? 5.434 9.016 0.257 1 98.62 140 ILE A C 1
ATOM 1040 O O . ILE A 1 140 ? 6.281 8.484 -0.461 1 98.62 140 ILE A O 1
ATOM 1044 N N . THR A 1 141 ? 4.199 8.609 0.263 1 98.31 141 THR A N 1
ATOM 1045 C CA . THR A 1 141 ? 3.709 7.664 -0.734 1 98.31 141 THR A CA 1
ATOM 1046 C C . THR A 1 141 ? 2.695 8.336 -1.659 1 98.31 141 THR A C 1
ATOM 1048 O O . THR A 1 141 ? 1.603 8.703 -1.227 1 98.31 141 THR A O 1
ATOM 1051 N N . MET A 1 142 ? 3.029 8.492 -2.877 1 97.5 142 MET A N 1
ATOM 1052 C CA . MET A 1 142 ? 2.209 9.086 -3.926 1 97.5 142 MET A CA 1
ATOM 1053 C C . MET A 1 142 ? 2.59 8.531 -5.297 1 97.5 142 MET A C 1
ATOM 1055 O O . MET A 1 142 ? 3.734 8.125 -5.508 1 97.5 142 MET A O 1
ATOM 1059 N N . ASN A 1 143 ? 1.663 8.398 -6.168 1 95.88 143 ASN A N 1
ATOM 1060 C CA . ASN A 1 143 ? 1.874 8.039 -7.566 1 95.88 143 ASN A CA 1
ATOM 1061 C C . ASN A 1 143 ? 2.596 6.699 -7.699 1 95.88 143 ASN A C 1
ATOM 1063 O O . ASN A 1 143 ? 3.432 6.527 -8.586 1 95.88 143 ASN A O 1
ATOM 1067 N N . GLY A 1 144 ? 2.371 5.812 -6.699 1 97.25 144 GLY A N 1
ATOM 1068 C CA . GLY A 1 144 ? 2.902 4.465 -6.781 1 97.25 144 GLY A CA 1
ATOM 1069 C C . GLY A 1 144 ? 4.355 4.367 -6.363 1 97.25 144 GLY A C 1
ATOM 1070 O O . GLY A 1 144 ? 5.027 3.375 -6.652 1 97.25 144 GLY A O 1
ATOM 1071 N N . THR A 1 145 ? 4.863 5.43 -5.746 1 97.56 145 THR A N 1
ATOM 1072 C CA . THR A 1 145 ? 6.27 5.465 -5.359 1 97.56 145 THR A CA 1
ATOM 1073 C C . THR A 1 145 ? 6.414 5.797 -3.875 1 97.56 145 THR A C 1
ATOM 1075 O O . THR A 1 145 ? 5.676 6.629 -3.346 1 97.56 145 THR A O 1
ATOM 1078 N N . VAL A 1 146 ? 7.305 5.098 -3.182 1 98.25 146 VAL A N 1
ATOM 1079 C CA . VAL A 1 146 ? 7.73 5.457 -1.833 1 98.25 146 VAL A CA 1
ATOM 1080 C C . VAL A 1 146 ? 8.922 6.414 -1.904 1 98.25 146 VAL A C 1
ATOM 1082 O O . VAL A 1 146 ? 9.992 6.043 -2.389 1 98.25 146 VAL A O 1
ATOM 1085 N N . PHE A 1 147 ? 8.734 7.656 -1.42 1 97.69 147 PHE A N 1
ATOM 1086 C CA . PHE A 1 147 ? 9.773 8.672 -1.42 1 97.69 147 PHE A CA 1
ATOM 1087 C C . PHE A 1 147 ? 10.32 8.891 -0.013 1 97.69 147 PHE A C 1
ATOM 1089 O O . PHE A 1 147 ? 9.578 8.789 0.966 1 97.69 147 PHE A O 1
ATOM 1096 N N . GLU A 1 148 ? 11.602 9.203 0.062 1 97.56 148 GLU A N 1
ATOM 1097 C CA . GLU A 1 148 ? 12.156 9.727 1.307 1 97.56 148 GLU A CA 1
ATOM 1098 C C . GLU A 1 148 ? 11.938 11.234 1.417 1 97.56 148 GLU A C 1
ATOM 1100 O O . GLU A 1 148 ? 12.094 11.961 0.435 1 97.56 148 GLU A O 1
ATOM 1105 N N . ALA A 1 149 ? 11.523 11.625 2.578 1 97.06 149 ALA A N 1
ATOM 1106 C CA . ALA A 1 149 ? 11.398 13.062 2.801 1 97.06 149 ALA A CA 1
ATOM 1107 C C . ALA A 1 149 ? 12.695 13.789 2.441 1 97.06 149 ALA A C 1
ATOM 1109 O O . ALA A 1 149 ? 13.789 13.305 2.736 1 97.06 149 ALA A O 1
ATOM 1110 N N . GLY A 1 150 ? 12.57 14.945 1.837 1 95.12 150 GLY A N 1
ATOM 1111 C CA . GLY A 1 150 ? 13.727 15.734 1.429 1 95.12 150 GLY A CA 1
ATOM 1112 C C . GLY A 1 150 ? 14.242 15.359 0.05 1 95.12 150 GLY A C 1
ATOM 1113 O O . GLY A 1 150 ? 15.07 16.078 -0.52 1 95.12 150 GLY A O 1
ATOM 1114 N N . LYS A 1 151 ? 13.758 14.234 -0.518 1 95.56 151 LYS A N 1
ATOM 1115 C CA . LYS A 1 151 ? 14.227 13.789 -1.824 1 95.56 151 LYS A CA 1
ATOM 1116 C C . LYS A 1 151 ? 13.094 13.789 -2.848 1 95.56 151 LYS A C 1
ATOM 1118 O O . LYS A 1 151 ? 13.141 13.055 -3.836 1 95.56 151 LYS A O 1
ATOM 1123 N N . VAL A 1 152 ? 12.031 14.562 -2.568 1 94.88 152 VAL A N 1
ATOM 1124 C CA . VAL A 1 152 ? 10.836 14.562 -3.408 1 94.88 152 VAL A CA 1
ATOM 1125 C C . VAL A 1 152 ? 10.195 15.945 -3.396 1 94.88 152 VAL A C 1
ATOM 1127 O O . VAL A 1 152 ? 10.234 16.641 -2.385 1 94.88 152 VAL A O 1
ATOM 1130 N N . VAL A 1 153 ? 9.656 16.328 -4.508 1 95.06 153 VAL A N 1
ATOM 1131 C CA . VAL A 1 153 ? 8.852 17.531 -4.605 1 95.06 153 VAL A CA 1
ATOM 1132 C C . VAL A 1 153 ? 7.598 17.266 -5.441 1 95.06 153 VAL A C 1
ATOM 1134 O O . VAL A 1 153 ? 7.562 16.312 -6.219 1 95.06 153 VAL A O 1
ATOM 1137 N N . LYS A 1 154 ? 6.621 18.031 -5.188 1 94.25 154 LYS A N 1
ATOM 1138 C CA . LYS A 1 154 ? 5.453 17.984 -6.062 1 94.25 154 LYS A CA 1
ATOM 1139 C C . LYS A 1 154 ? 5.637 18.875 -7.277 1 94.25 154 LYS A C 1
ATOM 1141 O O . LYS A 1 154 ? 5.859 20.078 -7.137 1 94.25 154 LYS A O 1
ATOM 1146 N N . ASP A 1 155 ? 5.668 18.297 -8.43 1 93.5 155 ASP A N 1
ATOM 1147 C CA . ASP A 1 155 ? 5.539 19.047 -9.664 1 93.5 155 ASP A CA 1
ATOM 1148 C C . ASP A 1 155 ? 4.102 19.516 -9.875 1 93.5 155 ASP A C 1
ATOM 1150 O O . ASP A 1 155 ? 3.27 18.781 -10.398 1 93.5 155 ASP A O 1
ATOM 1154 N N . ARG A 1 156 ? 3.822 20.688 -9.477 1 89.81 156 ARG A N 1
ATOM 1155 C CA . ARG A 1 156 ? 2.465 21.219 -9.453 1 89.81 156 ARG A CA 1
ATOM 1156 C C . ARG A 1 156 ? 1.866 21.266 -10.852 1 89.81 156 ARG A C 1
ATOM 1158 O O . ARG A 1 156 ? 0.685 20.953 -11.039 1 89.81 156 ARG A O 1
ATOM 1165 N N . GLU A 1 157 ? 2.66 21.609 -11.766 1 90.56 157 GLU A N 1
ATOM 1166 C CA . GLU A 1 157 ? 2.186 21.672 -13.141 1 90.56 157 GLU A CA 1
ATOM 1167 C C . GLU A 1 157 ? 1.786 20.297 -13.664 1 90.56 157 GLU A C 1
ATOM 1169 O O . GLU A 1 157 ? 0.755 20.156 -14.32 1 90.56 157 GLU A O 1
ATOM 1174 N N . ALA A 1 158 ? 2.547 19.297 -13.312 1 89.5 158 ALA A N 1
ATOM 1175 C CA . ALA A 1 158 ? 2.301 17.953 -13.812 1 89.5 158 ALA A CA 1
ATOM 1176 C C . ALA A 1 158 ? 1.352 17.188 -12.898 1 89.5 158 ALA A C 1
ATOM 1178 O O . ALA A 1 158 ? 0.864 16.109 -13.258 1 89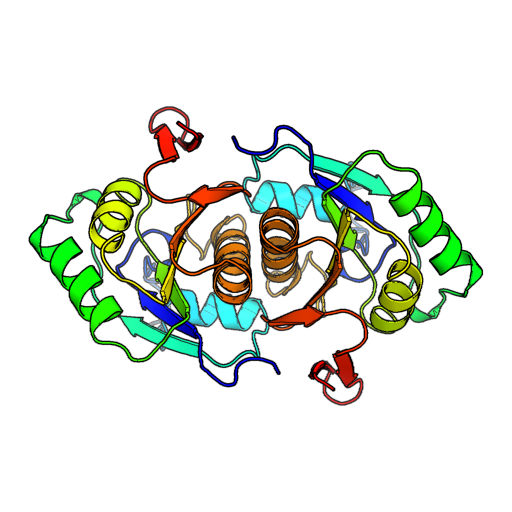.5 158 ALA A O 1
ATOM 1179 N N . GLY A 1 159 ? 1.088 17.672 -11.664 1 89.56 159 GLY A N 1
ATOM 1180 C CA . GLY A 1 159 ? 0.215 17.016 -10.703 1 89.56 159 GLY A CA 1
ATOM 1181 C C . GLY A 1 159 ? 0.757 15.688 -10.227 1 89.56 159 GLY A C 1
ATOM 1182 O O . GLY A 1 159 ? 0.018 14.703 -10.141 1 89.56 159 GLY A O 1
ATOM 1183 N N . ARG A 1 160 ? 2.084 15.695 -10.055 1 92.06 160 ARG A N 1
ATOM 1184 C CA . ARG A 1 160 ? 2.715 14.453 -9.617 1 92.06 160 ARG A CA 1
ATOM 1185 C C . ARG A 1 160 ? 3.918 14.734 -8.727 1 92.06 160 ARG A C 1
ATOM 1187 O O . ARG A 1 160 ? 4.461 15.836 -8.742 1 92.06 160 ARG A O 1
ATOM 1194 N N . PHE A 1 161 ? 4.289 13.773 -7.969 1 94.94 161 PHE A N 1
ATOM 1195 C CA . PHE A 1 161 ? 5.5 13.852 -7.16 1 94.94 161 PHE A CA 1
ATOM 1196 C C . PHE A 1 161 ? 6.688 13.25 -7.902 1 94.94 161 PHE A C 1
ATOM 1198 O O . PHE A 1 161 ? 6.555 12.234 -8.578 1 94.94 161 PHE A O 1
ATOM 1205 N N . VAL A 1 162 ? 7.84 13.93 -7.773 1 92.62 162 VAL A N 1
ATOM 1206 C CA . VAL A 1 162 ? 9.039 13.477 -8.477 1 92.62 162 VAL A CA 1
ATOM 1207 C C . VAL A 1 162 ? 10.234 13.508 -7.527 1 92.62 162 VAL A C 1
ATOM 1209 O O . VAL A 1 162 ? 10.312 14.359 -6.641 1 92.62 162 VAL A O 1
ATOM 1212 N N . GLU A 1 163 ? 11.148 12.57 -7.781 1 91.81 163 GLU A N 1
ATOM 1213 C CA . GLU A 1 163 ? 12.383 12.547 -7.004 1 91.81 163 GLU A CA 1
ATOM 1214 C C . GLU A 1 163 ? 13.305 13.688 -7.414 1 91.81 163 GLU A C 1
ATOM 1216 O O . GLU A 1 163 ? 13.367 14.062 -8.586 1 91.81 163 GLU A O 1
ATOM 1221 N N . ILE A 1 164 ? 13.93 14.25 -6.441 1 90.81 164 ILE A N 1
ATOM 1222 C CA . ILE A 1 164 ? 14.914 15.289 -6.73 1 90.81 164 ILE A CA 1
ATOM 1223 C C . ILE A 1 164 ? 16.297 14.828 -6.293 1 90.81 164 ILE A C 1
ATOM 1225 O O . ILE A 1 164 ? 16.422 14.016 -5.371 1 90.81 164 ILE A O 1
ATOM 1229 N N . MET B 1 1 ? 17.672 7.465 -5.555 1 34.41 1 MET B N 1
ATOM 1230 C CA . MET B 1 1 ? 17.469 7.227 -6.98 1 34.41 1 MET B CA 1
ATOM 1231 C C . MET B 1 1 ? 16.344 6.223 -7.215 1 34.41 1 MET B C 1
ATOM 1233 O O . MET B 1 1 ? 16.359 5.125 -6.656 1 34.41 1 MET B O 1
ATOM 1237 N N . THR B 1 2 ? 15.133 6.719 -7.258 1 48.97 2 THR B N 1
ATOM 1238 C CA . THR B 1 2 ? 14.047 5.773 -7.465 1 48.97 2 THR B CA 1
ATOM 1239 C C . THR B 1 2 ? 14.477 4.648 -8.406 1 48.97 2 THR B C 1
ATOM 1241 O O . THR B 1 2 ? 15.047 4.902 -9.469 1 48.97 2 THR B O 1
ATOM 1244 N N . SER B 1 3 ? 14.82 3.6 -7.887 1 56.5 3 SER B N 1
ATOM 1245 C CA . SER B 1 3 ? 15.258 2.518 -8.766 1 56.5 3 SER B CA 1
ATOM 1246 C C . SER B 1 3 ? 14.461 2.502 -10.062 1 56.5 3 SER B C 1
ATOM 1248 O O . SER B 1 3 ? 13.227 2.564 -10.039 1 56.5 3 SER B O 1
ATOM 1250 N N . THR B 1 4 ? 15.094 2.961 -11.117 1 67.25 4 THR B N 1
ATOM 1251 C CA . THR B 1 4 ? 14.672 2.988 -12.508 1 67.25 4 THR B CA 1
ATOM 1252 C C . THR B 1 4 ? 14.18 1.613 -12.953 1 67.25 4 THR B C 1
ATOM 1254 O O . THR B 1 4 ? 13.633 1.468 -14.047 1 67.25 4 THR B O 1
ATOM 1257 N N . GLN B 1 5 ? 14.305 0.699 -12.039 1 86.88 5 GLN B N 1
ATOM 1258 C CA . GLN B 1 5 ? 13.883 -0.607 -12.531 1 86.88 5 GLN B CA 1
ATOM 1259 C C . GLN B 1 5 ? 12.391 -0.821 -12.312 1 86.88 5 GLN B C 1
ATOM 1261 O O . GLN B 1 5 ? 11.867 -0.514 -11.242 1 86.88 5 GLN B O 1
ATOM 1266 N N . PRO B 1 6 ? 11.727 -1.294 -13.273 1 96.19 6 PRO B N 1
ATOM 1267 C CA . PRO B 1 6 ? 10.273 -1.484 -13.195 1 96.19 6 PRO B CA 1
ATOM 1268 C C . PRO B 1 6 ? 9.875 -2.582 -12.211 1 96.19 6 PRO B C 1
ATOM 1270 O O . PRO B 1 6 ? 10.656 -3.506 -11.969 1 96.19 6 PRO B O 1
ATOM 1273 N N . ILE B 1 7 ? 8.82 -2.375 -11.602 1 98.25 7 ILE B N 1
ATOM 1274 C CA . ILE B 1 7 ? 8.18 -3.451 -10.852 1 98.25 7 ILE B CA 1
ATOM 1275 C C . ILE B 1 7 ? 7.504 -4.422 -11.82 1 98.25 7 ILE B C 1
ATOM 1277 O O . ILE B 1 7 ? 6.734 -4.004 -12.688 1 98.25 7 ILE B O 1
ATOM 1281 N N . LEU B 1 8 ? 7.871 -5.684 -11.781 1 98.25 8 LEU B N 1
ATOM 1282 C CA . LEU B 1 8 ? 7.199 -6.707 -12.57 1 98.25 8 LEU B CA 1
ATOM 1283 C C . LEU B 1 8 ? 5.98 -7.254 -11.836 1 98.25 8 LEU B C 1
ATOM 1285 O O . LEU B 1 8 ? 6.098 -7.723 -10.695 1 98.25 8 LEU B O 1
ATOM 1289 N N . VAL B 1 9 ? 4.84 -7.145 -12.477 1 98.12 9 VAL B N 1
ATOM 1290 C CA . VAL B 1 9 ? 3.609 -7.723 -11.938 1 98.12 9 VAL B CA 1
ATOM 1291 C C . VAL B 1 9 ? 3.277 -9.008 -12.695 1 98.12 9 VAL B C 1
ATOM 1293 O O . VAL B 1 9 ? 3.051 -8.984 -13.906 1 98.12 9 VAL B O 1
ATOM 1296 N N . LEU B 1 10 ? 3.316 -10.125 -11.977 1 97.62 10 LEU B N 1
ATOM 1297 C CA . LEU B 1 10 ? 2.883 -11.406 -12.508 1 97.62 10 LEU B CA 1
ATOM 1298 C C . LEU B 1 10 ? 1.466 -11.734 -12.055 1 97.62 10 LEU B C 1
ATOM 1300 O O . LEU B 1 10 ? 1.188 -11.758 -10.852 1 97.62 10 LEU B O 1
ATOM 1304 N N . THR B 1 11 ? 0.601 -11.977 -13.016 1 96.56 11 THR B N 1
ATOM 1305 C CA . THR B 1 11 ? -0.769 -12.32 -12.656 1 96.56 11 THR B CA 1
ATOM 1306 C C . THR B 1 11 ? -1.014 -13.82 -12.844 1 96.56 11 THR B C 1
ATOM 1308 O O . THR B 1 11 ? -0.506 -14.422 -13.789 1 96.56 11 THR B O 1
ATOM 1311 N N . THR B 1 12 ? -1.705 -14.406 -11.914 1 96.5 12 THR B N 1
ATOM 1312 C CA . THR B 1 12 ? -1.902 -15.852 -11.961 1 96.5 12 THR B CA 1
ATOM 1313 C C . THR B 1 12 ? -3.385 -16.203 -11.859 1 96.5 12 THR B C 1
ATOM 1315 O O . THR B 1 12 ? -3.752 -17.375 -11.828 1 96.5 12 THR B O 1
ATOM 1318 N N . GLY B 1 13 ? -4.234 -15.156 -11.812 1 90.19 13 GLY B N 1
ATOM 1319 C CA . GLY B 1 13 ? -5.66 -15.312 -11.57 1 90.19 13 GLY B CA 1
ATOM 1320 C C . GLY B 1 13 ? -6.102 -14.766 -10.227 1 90.19 13 GLY B C 1
ATOM 1321 O O . GLY B 1 13 ? -5.57 -13.758 -9.758 1 90.19 13 GLY B O 1
ATOM 1322 N N . GLY B 1 14 ? -7.207 -15.352 -9.742 1 87.25 14 GLY B N 1
ATOM 1323 C CA . GLY B 1 14 ? -7.707 -14.922 -8.445 1 87.25 14 GLY B CA 1
ATOM 1324 C C . GLY B 1 14 ? -8.75 -13.82 -8.547 1 87.25 14 GLY B C 1
ATOM 1325 O O . GLY B 1 14 ? -9.094 -13.383 -9.648 1 87.25 14 GLY B O 1
ATOM 1326 N N . THR B 1 15 ? -9.172 -13.445 -7.453 1 82.81 15 THR B N 1
ATOM 1327 C CA . THR B 1 15 ? -10.305 -12.539 -7.312 1 82.81 15 THR B CA 1
ATOM 1328 C C . THR B 1 15 ? -10 -11.188 -7.953 1 82.81 15 THR B C 1
ATOM 1330 O O . THR B 1 15 ? -10.883 -10.562 -8.547 1 82.81 15 THR B O 1
ATOM 1333 N N . ILE B 1 16 ? -8.766 -10.719 -7.871 1 86.44 16 ILE B N 1
ATOM 1334 C CA . ILE B 1 16 ? -8.398 -9.43 -8.453 1 86.44 16 ILE B CA 1
ATOM 1335 C C . ILE B 1 16 ? -8.562 -9.484 -9.969 1 86.44 16 ILE B C 1
ATOM 1337 O O . ILE B 1 16 ? -9.031 -8.523 -10.586 1 86.44 16 ILE B O 1
ATOM 1341 N N . ASP B 1 17 ? -8.266 -10.586 -10.641 1 79.25 17 ASP B N 1
ATOM 1342 C CA . ASP B 1 17 ? -8.227 -10.688 -12.102 1 79.25 17 ASP B CA 1
ATOM 1343 C C . ASP B 1 17 ? -9.492 -11.359 -12.633 1 79.25 17 ASP B C 1
ATOM 1345 O O . ASP B 1 17 ? -9.594 -11.633 -13.836 1 79.25 17 ASP B O 1
ATOM 1349 N N . LYS B 1 18 ? -10.344 -11.68 -11.781 1 72.75 18 LYS B N 1
ATOM 1350 C CA . LYS B 1 18 ? -11.547 -12.344 -12.258 1 72.75 18 LYS B CA 1
ATOM 1351 C C . LYS B 1 18 ? -12.336 -11.445 -13.203 1 72.75 18 LYS B C 1
ATOM 1353 O O . LYS B 1 18 ? -12.578 -10.281 -12.906 1 72.75 18 LYS B O 1
ATOM 1358 N N . GLN B 1 19 ? -12.164 -11.773 -14.523 1 60.81 19 GLN B N 1
ATOM 1359 C CA . GLN B 1 19 ? -12.859 -11.062 -15.586 1 60.81 19 GLN B CA 1
ATOM 1360 C C . GLN B 1 19 ? -14.367 -11.297 -15.508 1 60.81 19 GLN B C 1
ATOM 1362 O O . GLN B 1 19 ? -14.82 -12.422 -15.297 1 60.81 19 GLN B O 1
ATOM 1367 N N . TYR B 1 20 ? -15.102 -10.328 -14.922 1 53.94 20 TYR B N 1
ATOM 1368 C CA . TYR B 1 20 ? -16.562 -10.461 -14.992 1 53.94 20 TYR B CA 1
ATOM 1369 C C . TYR B 1 20 ? -17.094 -9.945 -16.328 1 53.94 20 TYR B C 1
ATOM 1371 O O . TYR B 1 20 ? -16.578 -8.961 -16.859 1 53.94 20 TYR B O 1
ATOM 1379 N N . PHE B 1 21 ? -17.312 -10.867 -17.141 1 46.75 21 PHE B N 1
ATOM 1380 C CA . PHE B 1 21 ? -17.891 -10.516 -18.438 1 46.75 21 PHE B CA 1
ATOM 1381 C C . PHE B 1 21 ? -19.094 -9.602 -18.266 1 46.75 21 PHE B C 1
ATOM 1383 O O . PHE B 1 21 ? -19.938 -9.828 -17.391 1 46.75 21 PHE B O 1
ATOM 1390 N N . ASP B 1 22 ? -18.953 -8.398 -18.422 1 45.16 22 ASP B N 1
ATOM 1391 C CA . ASP B 1 22 ? -20.188 -7.633 -18.609 1 45.16 22 ASP B CA 1
ATOM 1392 C C . ASP B 1 22 ? -20.984 -8.141 -19.797 1 45.16 22 ASP B C 1
ATOM 1394 O O . ASP B 1 22 ? -20.438 -8.273 -20.906 1 45.16 22 ASP B O 1
ATOM 1398 N N . ALA B 1 23 ? -22.109 -8.875 -19.688 1 44.19 23 ALA B N 1
ATOM 1399 C CA . ALA B 1 23 ? -23.062 -9.312 -20.719 1 44.19 23 ALA B CA 1
ATOM 1400 C C . ALA B 1 23 ? -23.203 -8.258 -21.812 1 44.19 23 ALA B C 1
ATOM 1402 O O . ALA B 1 23 ? -23.391 -8.586 -22.984 1 44.19 23 ALA B O 1
ATOM 1403 N N . SER B 1 24 ? -23.719 -7.094 -21.438 1 46.91 24 SER B N 1
ATOM 1404 C CA . SER B 1 24 ? -24.188 -6.203 -22.5 1 46.91 24 SER B CA 1
ATOM 1405 C C . SER B 1 24 ? -23.062 -5.867 -23.469 1 46.91 24 SER B C 1
ATOM 1407 O O . SER B 1 24 ? -23.328 -5.453 -24.609 1 46.91 24 SER B O 1
ATOM 1409 N N . SER B 1 25 ? -22 -5.148 -23.109 1 43.25 25 SER B N 1
ATOM 1410 C CA . SER B 1 25 ? -21.047 -4.637 -24.094 1 43.25 25 SER B CA 1
ATOM 1411 C C . SER B 1 25 ? -19.984 -5.676 -24.422 1 43.25 25 SER B C 1
ATOM 1413 O O . SER B 1 25 ? -19.547 -6.43 -23.562 1 43.25 25 SER B O 1
ATOM 1415 N N . LYS B 1 26 ? -19.828 -6.203 -25.609 1 41.41 26 LYS B N 1
ATOM 1416 C CA . LYS B 1 26 ? -18.656 -6.805 -26.234 1 41.41 26 LYS B CA 1
ATOM 1417 C C . LYS B 1 26 ? -17.375 -6.312 -25.578 1 41.41 26 LYS B C 1
ATOM 1419 O O . LYS B 1 26 ? -16.281 -6.418 -26.156 1 41.41 26 LYS B O 1
ATOM 1424 N N . TYR B 1 27 ? -17.328 -5.246 -24.812 1 41.12 27 TYR B N 1
ATOM 1425 C CA . TYR B 1 27 ? -16.172 -4.395 -24.516 1 41.12 27 TYR B CA 1
ATOM 1426 C C . TYR B 1 27 ? -15.031 -5.207 -23.922 1 41.12 27 TYR B C 1
ATOM 1428 O O . TYR B 1 27 ? -15.266 -6.145 -23.156 1 41.12 27 TYR B O 1
ATOM 1436 N N . THR B 1 28 ? -13.891 -5.316 -24.656 1 37.56 28 THR B N 1
ATOM 1437 C CA . THR B 1 28 ? -12.5 -5.762 -24.656 1 37.56 28 THR B CA 1
ATOM 1438 C C . THR B 1 28 ? -11.844 -5.445 -23.312 1 37.56 28 THR B C 1
ATOM 1440 O O . THR B 1 28 ? -11.766 -4.285 -22.906 1 37.56 28 THR B O 1
ATOM 1443 N N . ILE B 1 29 ? -12.133 -6.062 -22.359 1 44.25 29 ILE B N 1
ATOM 1444 C CA . ILE B 1 29 ? -11.219 -5.926 -21.234 1 44.25 29 ILE B CA 1
ATOM 1445 C C . ILE B 1 29 ? -9.773 -5.93 -21.734 1 44.25 29 ILE B C 1
ATOM 1447 O O . ILE B 1 29 ? -9.289 -6.949 -22.234 1 44.25 29 ILE B O 1
ATOM 1451 N N . VAL B 1 30 ? -9.211 -4.902 -22.422 1 46.44 30 VAL B N 1
ATOM 1452 C CA . VAL B 1 30 ? -7.906 -4.766 -23.047 1 46.44 30 VAL B CA 1
ATOM 1453 C C . VAL B 1 30 ? -6.809 -4.902 -22 1 46.44 30 VAL B C 1
ATOM 1455 O O . VAL B 1 30 ? -5.676 -5.277 -22.312 1 46.44 30 VAL B O 1
ATOM 1458 N N . GLY B 1 31 ? -7.199 -4.832 -20.672 1 56.5 31 GLY B N 1
ATOM 1459 C CA . GLY B 1 31 ? -6.113 -5.012 -19.734 1 56.5 31 GLY B CA 1
ATOM 1460 C C . GLY B 1 31 ? -6.52 -5.797 -18.5 1 56.5 31 GLY B C 1
ATOM 1461 O O . GLY B 1 31 ? -7.688 -6.168 -18.344 1 56.5 31 GLY B O 1
ATOM 1462 N N . THR B 1 32 ? -5.562 -6.422 -17.906 1 76.38 32 THR B N 1
ATOM 1463 C CA . THR B 1 32 ? -5.832 -7.141 -16.672 1 76.38 32 THR B CA 1
ATOM 1464 C C . THR B 1 32 ? -6.395 -6.203 -15.609 1 76.38 32 THR B C 1
ATOM 1466 O O . THR B 1 32 ? -6.215 -4.984 -15.688 1 76.38 32 THR B O 1
ATOM 1469 N N . MET B 1 33 ? -7.316 -6.609 -14.875 1 87.38 33 MET B N 1
ATOM 1470 C CA . MET B 1 33 ? -7.867 -5.859 -13.75 1 87.38 33 MET B CA 1
ATOM 1471 C C . MET B 1 33 ? -6.758 -5.164 -12.969 1 87.38 33 MET B C 1
ATOM 1473 O O . MET B 1 33 ? -6.953 -4.062 -12.453 1 87.38 33 MET B O 1
ATOM 1477 N N . VAL B 1 34 ? -5.555 -5.742 -13.031 1 92.12 34 VAL B N 1
ATOM 1478 C CA . VAL B 1 34 ? -4.43 -5.164 -12.305 1 92.12 34 VAL B CA 1
ATOM 1479 C C . VAL B 1 34 ? -4.043 -3.826 -12.922 1 92.12 34 VAL B C 1
ATOM 1481 O O . VAL B 1 34 ? -3.773 -2.857 -12.211 1 92.12 34 VAL B O 1
ATOM 1484 N N . THR B 1 35 ? -4.055 -3.748 -14.258 1 90.88 35 THR B N 1
ATOM 1485 C CA . THR B 1 35 ? -3.709 -2.504 -14.938 1 90.88 35 THR B CA 1
ATOM 1486 C C . THR B 1 35 ? -4.711 -1.404 -14.594 1 90.88 35 THR B C 1
ATOM 1488 O O . THR B 1 35 ? -4.324 -0.256 -14.359 1 90.88 35 THR B O 1
ATOM 1491 N N . ARG B 1 36 ? -5.941 -1.779 -14.516 1 89.75 36 ARG B N 1
ATOM 1492 C CA . ARG B 1 36 ? -6.984 -0.822 -14.148 1 89.75 36 ARG B CA 1
ATOM 1493 C C . ARG B 1 36 ? -6.781 -0.304 -12.734 1 89.75 36 ARG B C 1
ATOM 1495 O O . ARG B 1 36 ? -6.945 0.89 -12.469 1 89.75 36 ARG B O 1
ATOM 1502 N N . LEU B 1 37 ? -6.465 -1.182 -11.844 1 93.44 37 LEU B N 1
ATOM 1503 C CA . LEU B 1 37 ? -6.254 -0.785 -10.453 1 93.44 37 LEU B CA 1
ATOM 1504 C C . LEU B 1 37 ? -5.047 0.136 -10.328 1 93.44 37 LEU B C 1
ATOM 1506 O O . LEU B 1 37 ? -5.055 1.073 -9.523 1 93.44 37 LEU B O 1
ATOM 1510 N N . LEU B 1 38 ? -4.012 -0.11 -11.156 1 95.06 38 LEU B N 1
ATOM 1511 C CA . LEU B 1 38 ? -2.826 0.74 -11.141 1 95.06 38 LEU B CA 1
ATOM 1512 C C . LEU B 1 38 ? -3.135 2.113 -11.727 1 95.06 38 LEU B C 1
ATOM 1514 O O . LEU B 1 38 ? -2.584 3.121 -11.281 1 95.06 38 LEU B O 1
ATOM 1518 N N . GLU B 1 39 ? -4.023 2.141 -12.703 1 92.44 39 GLU B N 1
ATOM 1519 C CA . GLU B 1 39 ? -4.496 3.41 -13.242 1 92.44 39 GLU B CA 1
ATOM 1520 C C . GLU B 1 39 ? -5.293 4.191 -12.203 1 92.44 39 GLU B C 1
ATOM 1522 O O . GLU B 1 39 ? -5.121 5.402 -12.062 1 92.44 39 GLU B O 1
ATOM 1527 N N . LEU B 1 40 ? -6.145 3.461 -11.477 1 91.06 40 LEU B N 1
ATOM 1528 C CA . LEU B 1 40 ? -6.914 4.074 -10.398 1 91.06 40 LEU B CA 1
ATOM 1529 C C . LEU B 1 40 ? -5.988 4.688 -9.352 1 91.06 40 LEU B C 1
ATOM 1531 O O . LEU B 1 40 ? -6.27 5.77 -8.828 1 91.06 40 LEU B O 1
ATOM 1535 N N . GLY B 1 41 ? -4.902 4.016 -9.109 1 95.25 41 GLY B N 1
ATOM 1536 C CA . GLY B 1 41 ? -3.916 4.5 -8.164 1 95.25 41 GLY B CA 1
ATOM 1537 C C . GLY B 1 41 ? -3.047 5.609 -8.719 1 95.25 41 GLY B C 1
ATOM 1538 O O . GLY B 1 41 ? -2.199 6.16 -8.008 1 95.25 41 GLY B O 1
ATOM 1539 N N . ARG B 1 42 ? -3.217 5.898 -10.047 1 95.06 42 ARG B N 1
ATOM 1540 C CA . ARG B 1 42 ? -2.414 6.906 -10.734 1 95.06 42 ARG B CA 1
ATOM 1541 C C . ARG B 1 42 ? -0.925 6.605 -10.594 1 95.06 42 ARG B C 1
ATOM 1543 O O . ARG B 1 42 ? -0.133 7.504 -10.297 1 95.06 42 ARG B O 1
ATOM 1550 N N . VAL B 1 43 ? -0.608 5.316 -10.766 1 96.62 43 VAL B N 1
ATOM 1551 C CA . VAL B 1 43 ? 0.763 4.848 -10.594 1 96.62 43 VAL B CA 1
ATOM 1552 C C . VAL B 1 43 ? 1.636 5.371 -11.734 1 96.62 43 VAL B C 1
ATOM 1554 O O . VAL B 1 43 ? 1.334 5.145 -12.906 1 96.62 43 VAL B O 1
ATOM 1557 N N . LEU B 1 44 ? 2.713 6.086 -11.352 1 95 44 LEU B N 1
ATOM 1558 C CA . LEU B 1 44 ? 3.672 6.574 -12.336 1 95 44 LEU B CA 1
ATOM 1559 C C . LEU B 1 44 ? 4.984 5.805 -12.25 1 95 44 LEU B C 1
ATOM 1561 O O . LEU B 1 44 ? 5.809 5.863 -13.164 1 95 44 LEU B O 1
ATOM 1565 N N . HIS B 1 45 ? 5.246 5.156 -11.102 1 95.81 45 HIS B N 1
ATOM 1566 C CA . HIS B 1 45 ? 6.395 4.254 -11.039 1 95.81 45 HIS B CA 1
ATOM 1567 C C . HIS B 1 45 ? 6.379 3.26 -12.195 1 95.81 45 HIS B C 1
ATOM 1569 O O . HIS B 1 45 ? 5.34 2.668 -12.492 1 95.81 45 HIS B O 1
ATOM 1575 N N . PRO B 1 46 ? 7.469 3.057 -12.859 1 95.31 46 PRO B N 1
ATOM 1576 C CA . PRO B 1 46 ? 7.473 2.107 -13.977 1 95.31 46 PRO B CA 1
ATOM 1577 C C . PRO B 1 46 ? 7.102 0.689 -13.547 1 95.31 46 PRO B C 1
ATOM 1579 O O . PRO B 1 46 ? 7.551 0.222 -12.492 1 95.31 46 PRO B O 1
ATOM 1582 N N . PHE B 1 47 ? 6.273 0.069 -14.383 1 96.38 47 PHE B N 1
ATOM 1583 C CA . PHE B 1 47 ? 5.898 -1.316 -14.125 1 96.38 47 PHE B CA 1
ATOM 1584 C C . PHE B 1 47 ? 5.625 -2.055 -15.43 1 96.38 47 PHE B C 1
ATOM 1586 O O . PHE B 1 47 ? 5.438 -1.43 -16.469 1 96.38 47 PHE B O 1
ATOM 1593 N N . GLU B 1 48 ? 5.703 -3.393 -15.328 1 95.5 48 GLU B N 1
ATOM 1594 C CA . GLU B 1 48 ? 5.309 -4.32 -16.391 1 95.5 48 GLU B CA 1
ATOM 1595 C C . GLU B 1 48 ? 4.359 -5.391 -15.852 1 95.5 48 GLU B C 1
ATOM 1597 O O . GLU B 1 48 ? 4.531 -5.879 -14.734 1 95.5 48 GLU B O 1
ATOM 1602 N N . VAL B 1 49 ? 3.361 -5.727 -16.656 1 95.38 49 VAL B N 1
ATOM 1603 C CA . VAL B 1 49 ? 2.41 -6.762 -16.266 1 95.38 49 VAL B CA 1
ATOM 1604 C C . VAL B 1 49 ? 2.529 -7.957 -17.219 1 95.38 49 VAL B C 1
ATOM 1606 O O . VAL B 1 49 ? 2.555 -7.789 -18.438 1 95.38 49 VAL B O 1
ATOM 1609 N N . GLU B 1 50 ? 2.668 -9.086 -16.641 1 94.44 50 GLU B N 1
ATOM 1610 C CA . GLU B 1 50 ? 2.73 -10.336 -17.391 1 94.44 50 GLU B CA 1
ATOM 1611 C C . GLU B 1 50 ? 1.764 -11.367 -16.812 1 94.44 50 GLU B C 1
ATOM 1613 O O . GLU B 1 50 ? 1.782 -11.641 -15.602 1 94.44 50 GLU B O 1
ATOM 1618 N N . GLU B 1 51 ? 0.968 -11.898 -17.656 1 94.19 51 GLU B N 1
ATOM 1619 C CA . GLU B 1 51 ? 0.112 -13 -17.219 1 94.19 51 GLU B CA 1
ATOM 1620 C C . GLU B 1 51 ? 0.85 -14.336 -17.281 1 94.19 51 GLU B C 1
ATOM 1622 O O . GLU B 1 51 ? 1.292 -14.75 -18.359 1 94.19 51 GLU B O 1
ATOM 1627 N N . VAL B 1 52 ? 1.026 -15.008 -16.172 1 96.06 52 VAL B N 1
ATOM 1628 C CA . VAL B 1 52 ? 1.682 -16.312 -16.109 1 96.06 52 VAL B CA 1
ATOM 1629 C C . VAL B 1 52 ? 0.648 -17.422 -16.328 1 96.06 52 VAL B C 1
ATOM 1631 O O . VAL B 1 52 ? 0.907 -18.391 -17.031 1 96.06 52 VAL B O 1
ATOM 1634 N N . MET B 1 53 ? -0.506 -17.219 -15.688 1 94.5 53 MET B N 1
ATOM 1635 C CA . MET B 1 53 ? -1.649 -18.109 -15.789 1 94.5 53 MET B CA 1
ATOM 1636 C C . MET B 1 53 ? -2.92 -17.453 -15.273 1 94.5 53 MET B C 1
ATOM 1638 O O . MET B 1 53 ? -2.871 -16.328 -14.75 1 94.5 53 MET B O 1
ATOM 1642 N N . ARG B 1 54 ? -4.027 -18.031 -15.461 1 93.06 54 ARG B N 1
ATOM 1643 C CA . ARG B 1 54 ? -5.336 -17.609 -14.969 1 93.06 54 ARG B CA 1
ATOM 1644 C C . ARG B 1 54 ? -6.105 -18.797 -14.398 1 93.06 54 ARG B C 1
ATOM 1646 O O . ARG B 1 54 ? -6.879 -19.453 -15.109 1 93.06 54 ARG B O 1
ATOM 1653 N N . LYS B 1 55 ? -5.805 -19.062 -13.148 1 93.31 55 LYS B N 1
ATOM 1654 C CA . LYS B 1 55 ? -6.348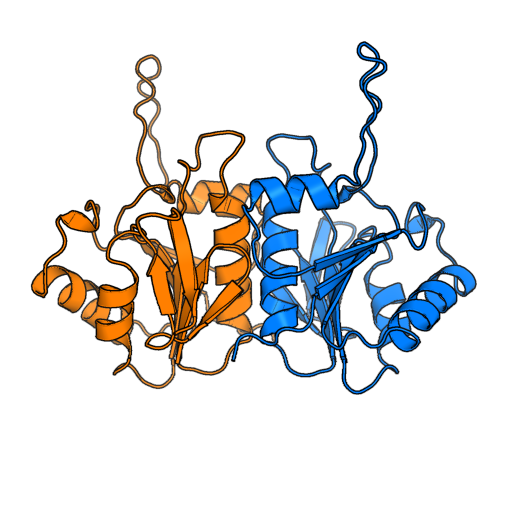 -20.234 -12.492 1 93.31 55 LYS B CA 1
ATOM 1655 C C . LYS B 1 55 ? -6.883 -19.906 -11.102 1 93.31 55 LYS B C 1
ATOM 1657 O O . LYS B 1 55 ? -6.312 -19.062 -10.398 1 93.31 55 LYS B O 1
ATOM 1662 N N . ASP B 1 56 ? -7.996 -20.531 -10.781 1 93.5 56 ASP B N 1
ATOM 1663 C CA . ASP B 1 56 ? -8.367 -20.562 -9.375 1 93.5 56 ASP B CA 1
ATOM 1664 C C . ASP B 1 56 ? -7.266 -21.203 -8.531 1 93.5 56 ASP B C 1
ATOM 1666 O O . ASP B 1 56 ? -6.758 -22.281 -8.867 1 93.5 56 ASP B O 1
ATOM 1670 N N . SER B 1 57 ? -6.898 -20.5 -7.492 1 96.19 57 SER B N 1
ATOM 1671 C CA . SER B 1 57 ? -5.773 -21 -6.707 1 96.19 57 SER B CA 1
ATOM 1672 C C . SER B 1 57 ? -6.059 -22.406 -6.16 1 96.19 57 SER B C 1
ATOM 1674 O O . SER B 1 57 ? -5.137 -23.188 -5.941 1 96.19 57 SER B O 1
ATOM 1676 N N . LEU B 1 58 ? -7.328 -22.797 -5.926 1 95.94 58 LEU B N 1
ATOM 1677 C CA . LEU B 1 58 ? -7.688 -24.125 -5.434 1 95.94 58 LEU B CA 1
ATOM 1678 C C . LEU B 1 58 ? -7.418 -25.188 -6.492 1 95.94 58 LEU B C 1
ATOM 1680 O O . LEU B 1 58 ? -7.363 -26.375 -6.18 1 95.94 58 LEU B O 1
ATOM 1684 N N . GLU B 1 59 ? -7.215 -24.766 -7.703 1 97.12 59 GLU B N 1
ATOM 1685 C CA . GLU B 1 59 ? -6.922 -25.688 -8.797 1 97.12 59 GLU B CA 1
ATOM 1686 C C . GLU B 1 59 ? -5.43 -25.703 -9.117 1 97.12 59 GLU B C 1
ATOM 1688 O O . GLU B 1 59 ? -4.992 -26.453 -10 1 97.12 59 GLU B O 1
ATOM 1693 N N . MET B 1 60 ? -4.617 -24.938 -8.445 1 97.62 60 MET B N 1
ATOM 1694 C CA . MET B 1 60 ? -3.176 -24.891 -8.68 1 97.62 60 MET B CA 1
ATOM 1695 C C . MET B 1 60 ? -2.484 -26.109 -8.078 1 97.62 60 MET B C 1
ATOM 1697 O O . MET B 1 60 ? -2.811 -26.531 -6.965 1 97.62 60 MET B O 1
ATOM 1701 N N . ASP B 1 61 ? -1.624 -26.656 -8.836 1 98.12 61 ASP B N 1
ATOM 1702 C CA . ASP B 1 61 ? -0.807 -27.766 -8.344 1 98.12 61 ASP B CA 1
ATOM 1703 C C . ASP B 1 61 ? 0.668 -27.375 -8.289 1 98.12 61 ASP B C 1
ATOM 1705 O O . ASP B 1 61 ? 1.016 -26.203 -8.477 1 98.12 61 ASP B O 1
ATOM 1709 N N . ASP B 1 62 ? 1.55 -28.328 -7.953 1 98.12 62 ASP B N 1
ATOM 1710 C CA . ASP B 1 62 ? 2.973 -28.047 -7.77 1 98.12 62 ASP B CA 1
ATOM 1711 C C . ASP B 1 62 ? 3.613 -27.578 -9.07 1 98.12 62 ASP B C 1
ATOM 1713 O O . ASP B 1 62 ? 4.539 -26.766 -9.062 1 98.12 62 ASP B O 1
ATOM 1717 N N . ALA B 1 63 ? 3.117 -28.109 -10.141 1 98.5 63 ALA B N 1
ATOM 1718 C CA . ALA B 1 63 ? 3.656 -27.688 -11.438 1 98.5 63 ALA B CA 1
ATOM 1719 C C . ALA B 1 63 ? 3.33 -26.234 -11.719 1 98.5 63 ALA B C 1
ATOM 1721 O O . ALA B 1 63 ? 4.16 -25.5 -12.266 1 98.5 63 ALA B O 1
ATOM 1722 N N . ASP B 1 64 ? 2.121 -25.812 -11.344 1 98.38 64 ASP B N 1
ATOM 1723 C CA . ASP B 1 64 ? 1.732 -24.422 -11.484 1 98.38 64 ASP B CA 1
ATOM 1724 C C . ASP B 1 64 ? 2.646 -23.516 -10.672 1 98.38 64 ASP B C 1
ATOM 1726 O O . ASP B 1 64 ? 3.143 -22.5 -11.18 1 98.38 64 ASP B O 1
ATOM 1730 N N . ARG B 1 65 ? 2.889 -23.859 -9.445 1 98.62 65 ARG B N 1
ATOM 1731 C CA . ARG B 1 65 ? 3.709 -23.047 -8.547 1 98.62 65 ARG B CA 1
ATOM 1732 C C . ARG B 1 65 ? 5.16 -23.016 -9.008 1 98.62 65 ARG B C 1
ATOM 1734 O O . ARG B 1 65 ? 5.836 -22 -8.891 1 98.62 65 ARG B O 1
ATOM 1741 N N . ALA B 1 66 ? 5.574 -24.172 -9.562 1 98.44 66 ALA B N 1
ATOM 1742 C CA . ALA B 1 66 ? 6.922 -24.203 -10.125 1 98.44 66 ALA B CA 1
ATOM 1743 C C . ALA B 1 66 ? 7.055 -23.25 -11.312 1 98.44 66 ALA B C 1
ATOM 1745 O O . ALA B 1 66 ? 8.102 -22.641 -11.508 1 98.44 66 ALA B O 1
ATOM 1746 N N . LEU B 1 67 ? 5.988 -23.188 -12.109 1 98.56 67 LEU B N 1
ATOM 1747 C CA . LEU B 1 67 ? 5.98 -22.281 -13.25 1 98.56 67 LEU B CA 1
ATOM 1748 C C . LEU B 1 67 ? 6.09 -20.828 -12.781 1 98.56 67 LEU B C 1
ATOM 1750 O O . LEU B 1 67 ? 6.848 -20.047 -13.352 1 98.56 67 LEU B O 1
ATOM 1754 N N . ILE B 1 68 ? 5.379 -20.438 -11.758 1 98.62 68 ILE B N 1
ATOM 1755 C CA . ILE B 1 68 ? 5.43 -19.094 -11.188 1 98.62 68 ILE B CA 1
ATOM 1756 C C . ILE B 1 68 ? 6.844 -18.812 -10.695 1 98.62 68 ILE B C 1
ATOM 1758 O O . ILE B 1 68 ? 7.402 -17.75 -10.992 1 98.62 68 ILE B O 1
ATOM 1762 N N . ALA B 1 69 ? 7.387 -19.75 -9.953 1 98.81 69 ALA B N 1
ATOM 1763 C CA . ALA B 1 69 ? 8.734 -19.594 -9.414 1 98.81 69 ALA B CA 1
ATOM 1764 C C . ALA B 1 69 ? 9.766 -19.453 -10.531 1 98.81 69 ALA B C 1
ATOM 1766 O O . ALA B 1 69 ? 10.664 -18.609 -10.445 1 98.81 69 ALA B O 1
ATOM 1767 N N . ALA B 1 70 ? 9.602 -20.266 -11.57 1 98.62 70 ALA B N 1
ATOM 1768 C CA . ALA B 1 70 ? 10.539 -20.219 -12.695 1 98.62 70 ALA B CA 1
ATOM 1769 C C . ALA B 1 70 ? 10.484 -18.859 -13.391 1 98.62 70 ALA B C 1
ATOM 1771 O O . ALA B 1 70 ? 11.516 -18.312 -13.758 1 98.62 70 ALA B O 1
ATOM 1772 N N . ARG B 1 71 ? 9.305 -18.344 -13.547 1 98.25 71 ARG B N 1
ATOM 1773 C CA . ARG B 1 71 ? 9.148 -17.062 -14.211 1 98.25 71 ARG B CA 1
ATOM 1774 C C . ARG B 1 71 ? 9.758 -15.938 -13.367 1 98.25 71 ARG B C 1
ATOM 1776 O O . ARG B 1 71 ? 10.453 -15.062 -13.898 1 98.25 71 ARG B O 1
ATOM 1783 N N . ALA B 1 72 ? 9.492 -15.938 -12.078 1 98.69 72 ALA B N 1
ATOM 1784 C CA . ALA B 1 72 ? 10.062 -14.945 -11.172 1 98.69 72 ALA B CA 1
ATOM 1785 C C . ALA B 1 72 ? 11.594 -15.016 -11.188 1 98.69 72 ALA B C 1
ATOM 1787 O O . ALA B 1 72 ? 12.266 -13.984 -11.25 1 98.69 72 ALA B O 1
ATOM 1788 N N . ALA B 1 73 ? 12.086 -16.25 -11.172 1 98.5 73 ALA B N 1
ATOM 1789 C CA . ALA B 1 73 ? 13.531 -16.453 -11.125 1 98.5 73 ALA B CA 1
ATOM 1790 C C . ALA B 1 73 ? 14.195 -16 -12.422 1 98.5 73 ALA B C 1
ATOM 1792 O O . ALA B 1 73 ? 15.289 -15.43 -12.398 1 98.5 73 ALA B O 1
ATOM 1793 N N . ALA B 1 74 ? 13.547 -16.188 -13.531 1 98 74 ALA B N 1
ATOM 1794 C CA . ALA B 1 74 ? 14.117 -15.93 -14.844 1 98 74 ALA B CA 1
ATOM 1795 C C . ALA B 1 74 ? 14.141 -14.438 -15.148 1 98 74 ALA B C 1
ATOM 1797 O O . ALA B 1 74 ? 14.898 -13.984 -16.016 1 98 74 ALA B O 1
ATOM 1798 N N . SER B 1 75 ? 13.289 -13.703 -14.453 1 97.44 75 SER B N 1
ATOM 1799 C CA . SER B 1 75 ? 13.188 -12.266 -14.727 1 97.44 75 SER B CA 1
ATOM 1800 C C . SER B 1 75 ? 14.391 -11.516 -14.164 1 97.44 75 SER B C 1
ATOM 1802 O O . SER B 1 75 ? 14.93 -11.891 -13.125 1 97.44 75 SER B O 1
ATOM 1804 N N . ASP B 1 76 ? 14.797 -10.422 -14.781 1 96.62 76 ASP B N 1
ATOM 1805 C CA . ASP B 1 76 ? 15.852 -9.555 -14.273 1 96.62 76 ASP B CA 1
ATOM 1806 C C . ASP B 1 76 ? 15.305 -8.609 -13.203 1 96.62 76 ASP B C 1
ATOM 1808 O O . ASP B 1 76 ? 16.078 -7.965 -12.484 1 96.62 76 ASP B O 1
ATOM 1812 N N . ALA B 1 77 ? 13.984 -8.609 -13.078 1 97.69 77 ALA B N 1
ATOM 1813 C CA . ALA B 1 77 ? 13.383 -7.711 -12.102 1 97.69 77 ALA B CA 1
ATOM 1814 C C . ALA B 1 77 ? 13.766 -8.109 -10.672 1 97.69 77 ALA B C 1
ATOM 1816 O O . ALA B 1 77 ? 13.711 -9.281 -10.312 1 97.69 77 ALA B O 1
ATOM 1817 N N . LYS B 1 78 ? 14.141 -7.125 -9.898 1 98.06 78 LYS B N 1
ATOM 1818 C CA . LYS B 1 78 ? 14.453 -7.363 -8.492 1 98.06 78 LYS B CA 1
ATOM 1819 C C . LYS B 1 78 ? 13.219 -7.195 -7.613 1 98.06 78 LYS B C 1
ATOM 1821 O O . LYS B 1 78 ? 13.195 -7.6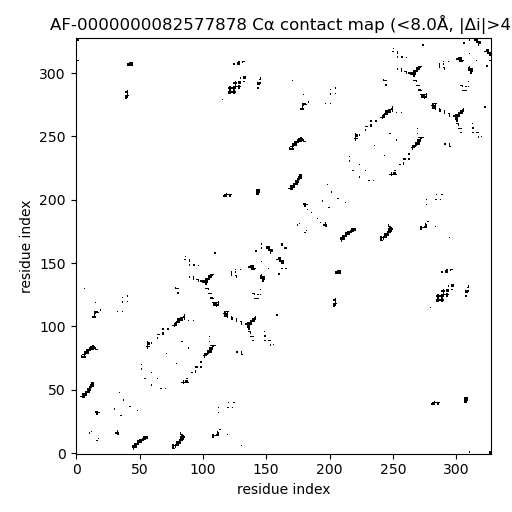52 -6.469 1 98.06 78 LYS B O 1
ATOM 1826 N N . ARG B 1 79 ? 12.227 -6.457 -8.172 1 98.69 79 ARG B N 1
ATOM 1827 C CA . ARG B 1 79 ? 10.969 -6.168 -7.48 1 98.69 79 ARG B CA 1
ATOM 1828 C C . ARG B 1 79 ? 9.789 -6.789 -8.219 1 98.69 79 ARG B C 1
ATOM 1830 O O . ARG B 1 79 ? 9.469 -6.387 -9.336 1 98.69 79 ARG B O 1
ATOM 1837 N N . ILE B 1 80 ? 9.109 -7.758 -7.602 1 98.81 80 ILE B N 1
ATOM 1838 C CA . ILE B 1 80 ? 8.07 -8.531 -8.281 1 98.81 80 ILE B CA 1
ATOM 1839 C C . ILE B 1 80 ? 6.812 -8.578 -7.414 1 98.81 80 ILE B C 1
ATOM 1841 O O . ILE B 1 80 ? 6.879 -8.898 -6.227 1 98.81 80 ILE B O 1
ATOM 1845 N N . VAL B 1 81 ? 5.715 -8.211 -7.953 1 98.81 81 VAL B N 1
ATOM 1846 C CA . VAL B 1 81 ? 4.398 -8.391 -7.352 1 98.81 81 VAL B CA 1
ATOM 1847 C C . VAL B 1 81 ? 3.648 -9.508 -8.07 1 98.81 81 VAL B C 1
ATOM 1849 O O . VAL B 1 81 ? 3.635 -9.562 -9.305 1 98.81 81 VAL B O 1
ATOM 1852 N N . ILE B 1 82 ? 3.051 -10.43 -7.32 1 98.56 82 ILE B N 1
ATOM 1853 C CA . ILE B 1 82 ? 2.285 -11.531 -7.887 1 98.56 82 ILE B CA 1
ATOM 1854 C C . ILE B 1 82 ? 0.843 -11.469 -7.383 1 98.56 82 ILE B C 1
ATOM 1856 O O . ILE B 1 82 ? 0.592 -11.594 -6.184 1 98.56 82 ILE B O 1
ATOM 1860 N N . THR B 1 83 ? -0.092 -11.258 -8.266 1 97.81 83 THR B N 1
ATOM 1861 C CA . THR B 1 83 ? -1.492 -11.414 -7.883 1 97.81 83 THR B CA 1
ATOM 1862 C C . THR B 1 83 ? -1.891 -12.883 -7.863 1 97.81 83 THR B C 1
ATOM 1864 O O . THR B 1 83 ? -1.517 -13.648 -8.758 1 97.81 83 THR B O 1
ATOM 1867 N N . HIS B 1 84 ? -2.58 -13.289 -6.875 1 97.19 84 HIS B N 1
ATOM 1868 C CA . HIS B 1 84 ? -2.811 -14.711 -6.609 1 97.19 84 HIS B CA 1
ATOM 1869 C C . HIS B 1 84 ? -4.133 -14.922 -5.883 1 97.19 84 HIS B C 1
ATOM 1871 O O . HIS B 1 84 ? -4.602 -14.039 -5.16 1 97.19 84 HIS B O 1
ATOM 1877 N N . GLY B 1 85 ? -4.785 -16.031 -6.129 1 96.12 85 GLY B N 1
ATOM 1878 C CA . GLY B 1 85 ? -5.895 -16.406 -5.266 1 96.12 85 GLY B CA 1
ATOM 1879 C C . GLY B 1 85 ? -5.48 -16.609 -3.82 1 96.12 85 GLY B C 1
ATOM 1880 O O . GLY B 1 85 ? -4.402 -17.141 -3.543 1 96.12 85 GLY B O 1
ATOM 1881 N N . THR B 1 86 ? -6.352 -16.312 -2.885 1 96.69 86 THR B N 1
ATOM 1882 C CA . THR B 1 86 ? -5.945 -16.234 -1.484 1 96.69 86 THR B CA 1
ATOM 1883 C C . THR B 1 86 ? -5.922 -17.641 -0.861 1 96.69 86 THR B C 1
ATOM 1885 O O . THR B 1 86 ? -5.168 -17.891 0.083 1 96.69 86 THR B O 1
ATOM 1888 N N . ASP B 1 87 ? -6.598 -18.562 -1.369 1 95.81 87 ASP B N 1
ATOM 1889 C CA . ASP B 1 87 ? -6.816 -19.859 -0.722 1 95.81 87 ASP B CA 1
ATOM 1890 C C . ASP B 1 87 ? -5.512 -20.641 -0.602 1 95.81 87 ASP B C 1
ATOM 1892 O O . ASP B 1 87 ? -5.297 -21.344 0.38 1 95.81 87 ASP B O 1
ATOM 1896 N N . THR B 1 88 ? -4.645 -20.594 -1.616 1 97.12 88 THR B N 1
ATOM 1897 C CA . THR B 1 88 ? -3.412 -21.375 -1.586 1 97.12 88 THR B CA 1
ATOM 1898 C C . THR B 1 88 ? -2.195 -20.469 -1.757 1 97.12 88 THR B C 1
ATOM 1900 O O . THR B 1 88 ? -1.138 -20.922 -2.201 1 97.12 88 THR B O 1
ATOM 1903 N N . MET B 1 89 ? -2.35 -19.156 -1.413 1 97.94 89 MET B N 1
ATOM 1904 C CA . MET B 1 89 ? -1.323 -18.141 -1.587 1 97.94 89 MET B CA 1
ATOM 1905 C C . MET B 1 89 ? -0.073 -18.484 -0.783 1 97.94 89 MET B C 1
ATOM 1907 O O . MET B 1 89 ? 1.047 -18.312 -1.267 1 97.94 89 MET B O 1
ATOM 1911 N N . THR B 1 90 ? -0.232 -19.016 0.43 1 98.12 90 THR B N 1
ATOM 1912 C CA . THR B 1 90 ? 0.907 -19.312 1.291 1 98.12 90 THR B CA 1
ATOM 1913 C C . THR B 1 90 ? 1.72 -20.484 0.727 1 98.12 90 THR B C 1
ATOM 1915 O O . THR B 1 90 ? 2.941 -20.516 0.885 1 98.12 90 THR B O 1
ATOM 1918 N N . GLU B 1 91 ? 1.049 -21.422 -0.001 1 98.12 91 GLU B N 1
ATOM 1919 C CA . GLU B 1 91 ? 1.76 -22.5 -0.668 1 98.12 91 GLU B CA 1
ATOM 1920 C C . GLU B 1 91 ? 2.648 -21.984 -1.79 1 98.12 91 GLU B C 1
ATOM 1922 O O . GLU B 1 91 ? 3.803 -22.391 -1.92 1 98.12 91 GLU B O 1
ATOM 1927 N N . THR B 1 92 ? 2.07 -21.078 -2.566 1 98.62 92 THR B N 1
ATOM 1928 C CA . THR B 1 92 ? 2.855 -20.484 -3.645 1 98.62 92 THR B CA 1
ATOM 1929 C C . THR B 1 92 ? 4.008 -19.672 -3.08 1 98.62 92 THR B C 1
ATOM 1931 O O . THR B 1 92 ? 5.121 -19.703 -3.609 1 98.62 92 THR B O 1
ATOM 1934 N N . ALA B 1 93 ? 3.74 -18.906 -1.998 1 98.69 93 ALA B N 1
ATOM 1935 C CA . ALA B 1 93 ? 4.805 -18.141 -1.348 1 98.69 93 ALA B CA 1
ATOM 1936 C C . ALA B 1 93 ? 5.957 -19.062 -0.939 1 98.69 93 ALA B C 1
ATOM 1938 O O . ALA B 1 93 ? 7.129 -18.703 -1.103 1 98.69 93 ALA B O 1
ATOM 1939 N N . GLY B 1 94 ? 5.605 -20.203 -0.41 1 98.06 94 GLY B N 1
ATOM 1940 C CA . GLY B 1 94 ? 6.613 -21.188 -0.032 1 98.06 94 GLY B CA 1
ATOM 1941 C C . GLY B 1 94 ? 7.484 -21.625 -1.194 1 98.06 94 GLY B C 1
ATOM 1942 O O . GLY B 1 94 ? 8.695 -21.812 -1.036 1 98.06 94 GLY B O 1
ATOM 1943 N N . ALA B 1 95 ? 6.895 -21.766 -2.365 1 98.25 95 ALA B N 1
ATOM 1944 C CA . ALA B 1 95 ? 7.598 -22.234 -3.559 1 98.25 95 ALA B CA 1
ATOM 1945 C C . ALA B 1 95 ? 8.562 -21.156 -4.07 1 98.25 95 ALA B C 1
ATOM 1947 O O . ALA B 1 95 ? 9.43 -21.453 -4.902 1 98.25 95 ALA B O 1
ATOM 1948 N N .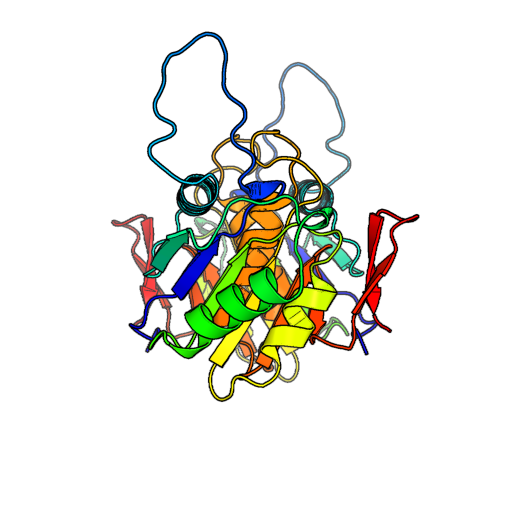 LEU B 1 96 ? 8.492 -19.938 -3.537 1 98.69 96 LEU B N 1
ATOM 1949 C CA . LEU B 1 96 ? 9.281 -18.812 -4.035 1 98.69 96 LEU B CA 1
ATOM 1950 C C . LEU B 1 96 ? 10.469 -18.531 -3.123 1 98.69 96 LEU B C 1
ATOM 1952 O O . LEU B 1 96 ? 11.359 -17.766 -3.475 1 98.69 96 LEU B O 1
ATOM 1956 N N . THR B 1 97 ? 10.547 -19.062 -1.877 1 96.25 97 THR B N 1
ATOM 1957 C CA . THR B 1 97 ? 11.5 -18.688 -0.837 1 96.25 97 THR B CA 1
ATOM 1958 C C . THR B 1 97 ? 12.922 -19.047 -1.255 1 96.25 97 THR B C 1
ATOM 1960 O O . THR B 1 97 ? 13.891 -18.531 -0.681 1 96.25 97 THR B O 1
ATOM 1963 N N . GLY B 1 98 ? 13.164 -19.781 -2.301 1 93.94 98 GLY B N 1
ATOM 1964 C CA . GLY B 1 98 ? 14.5 -20.141 -2.752 1 93.94 98 GLY B CA 1
ATOM 1965 C C . GLY B 1 98 ? 15.109 -19.125 -3.697 1 93.94 98 GLY B C 1
ATOM 1966 O O . GLY B 1 98 ? 16.297 -19.219 -4.023 1 93.94 98 GLY B O 1
ATOM 1967 N N . ILE B 1 99 ? 14.336 -18.172 -4.086 1 97.62 99 ILE B N 1
ATOM 1968 C CA . ILE B 1 99 ? 14.805 -17.156 -5.023 1 97.62 99 ILE B CA 1
ATOM 1969 C C . ILE B 1 99 ? 15.523 -16.047 -4.262 1 97.62 99 ILE B C 1
ATOM 1971 O O . ILE B 1 99 ? 14.914 -15.32 -3.471 1 97.62 99 ILE B O 1
ATOM 1975 N N . GLU B 1 100 ? 16.766 -15.844 -4.504 1 97.12 100 GLU B N 1
ATOM 1976 C CA . GLU B 1 100 ? 17.594 -14.898 -3.766 1 97.12 100 GLU B CA 1
ATOM 1977 C C . GLU B 1 100 ? 17.703 -13.562 -4.492 1 97.12 100 GLU B C 1
ATOM 1979 O O . GLU B 1 100 ? 17.547 -13.508 -5.715 1 97.12 100 GLU B O 1
ATOM 1984 N N . GLY B 1 101 ? 17.875 -12.523 -3.738 1 97.94 101 GLY B N 1
ATOM 1985 C CA . GLY B 1 101 ? 18.234 -11.219 -4.277 1 97.94 101 GLY B CA 1
ATOM 1986 C C . GLY B 1 101 ? 17.031 -10.453 -4.812 1 97.94 101 GLY B C 1
ATOM 1987 O O . GLY B 1 101 ? 17.188 -9.406 -5.445 1 97.94 101 GLY B O 1
ATOM 1988 N N . LYS B 1 102 ? 15.844 -10.984 -4.641 1 98.56 102 LYS B N 1
ATOM 1989 C CA . LYS B 1 102 ? 14.633 -10.328 -5.121 1 98.56 102 LYS B CA 1
ATOM 1990 C C . LYS B 1 102 ? 13.641 -10.109 -3.98 1 98.56 102 LYS B C 1
ATOM 1992 O O . LYS B 1 102 ? 13.641 -10.859 -3 1 98.56 102 LYS B O 1
ATOM 1997 N N . THR B 1 103 ? 12.906 -9.055 -4.047 1 98.81 103 THR B N 1
ATOM 1998 C CA . THR B 1 103 ? 11.734 -8.852 -3.203 1 98.81 103 THR B CA 1
ATOM 1999 C C . THR B 1 103 ? 10.461 -9.234 -3.943 1 98.81 103 THR B C 1
ATOM 2001 O O . THR B 1 103 ? 10.133 -8.641 -4.973 1 98.81 103 THR B O 1
ATOM 2004 N N . ILE B 1 104 ? 9.797 -10.242 -3.477 1 98.94 104 ILE B N 1
ATOM 2005 C CA . ILE B 1 104 ? 8.602 -10.789 -4.113 1 98.94 104 ILE B CA 1
ATOM 2006 C C . ILE B 1 104 ? 7.414 -10.664 -3.166 1 98.94 104 ILE B C 1
ATOM 2008 O O . ILE B 1 104 ? 7.484 -11.094 -2.012 1 98.94 104 ILE B O 1
ATOM 2012 N N . VAL B 1 105 ? 6.363 -10.078 -3.619 1 98.94 105 VAL B N 1
ATOM 2013 C CA . VAL B 1 105 ? 5.191 -9.859 -2.779 1 98.94 105 VAL B CA 1
ATOM 2014 C C . VAL B 1 105 ? 3.959 -10.477 -3.439 1 98.94 105 VAL B C 1
ATOM 2016 O O . VAL B 1 105 ? 3.629 -10.148 -4.582 1 98.94 105 VAL B O 1
ATOM 2019 N N . LEU B 1 106 ? 3.311 -11.391 -2.779 1 98.88 106 LEU B N 1
ATOM 2020 C CA . LEU B 1 106 ? 2.031 -11.93 -3.23 1 98.88 106 LEU B CA 1
ATOM 2021 C C . LEU B 1 106 ? 0.87 -11.141 -2.641 1 98.88 106 LEU B C 1
ATOM 2023 O O . LEU B 1 106 ? 0.914 -10.742 -1.474 1 98.88 106 LEU B O 1
ATOM 2027 N N . VAL B 1 107 ? -0.141 -10.938 -3.447 1 98.5 107 VAL B N 1
ATOM 2028 C CA . VAL B 1 107 ? -1.307 -10.172 -3.027 1 98.5 107 VAL B CA 1
ATOM 2029 C C . VAL B 1 107 ? -2.559 -10.711 -3.709 1 98.5 107 VAL B C 1
ATOM 2031 O O . VAL B 1 107 ? -2.49 -11.234 -4.824 1 98.5 107 VAL B O 1
ATOM 2034 N N . GLY B 1 108 ? -3.664 -10.719 -3.043 1 96.88 108 GLY B N 1
ATOM 2035 C CA . GLY B 1 108 ? -4.988 -11.055 -3.549 1 96.88 108 GLY B CA 1
ATOM 2036 C C . GLY B 1 108 ? -6.078 -10.148 -3.014 1 96.88 108 GLY B C 1
ATOM 2037 O O . GLY B 1 108 ? -5.805 -9.016 -2.605 1 96.88 108 GLY B O 1
ATOM 2038 N N . ALA B 1 109 ? -7.258 -10.57 -3.176 1 95.56 109 ALA B N 1
ATOM 2039 C CA . ALA B 1 109 ? -8.414 -9.844 -2.664 1 95.56 109 ALA B CA 1
ATOM 2040 C C . ALA B 1 109 ? -9.508 -10.805 -2.209 1 95.56 109 ALA B C 1
ATOM 2042 O O . ALA B 1 109 ? -9.633 -11.906 -2.738 1 95.56 109 ALA B O 1
ATOM 2043 N N . LEU B 1 110 ? -10.18 -10.375 -1.206 1 91 110 LEU B N 1
ATOM 2044 C CA . LEU B 1 110 ? -11.312 -11.172 -0.736 1 91 110 LEU B CA 1
ATOM 2045 C C . LEU B 1 110 ? -12.57 -10.867 -1.543 1 91 110 LEU B C 1
ATOM 2047 O O . LEU B 1 110 ? -13.422 -11.734 -1.729 1 91 110 LEU B O 1
ATOM 2051 N N . ALA B 1 111 ? -12.68 -9.633 -2 1 87.75 111 ALA B N 1
ATOM 2052 C CA . ALA B 1 111 ? -13.781 -9.242 -2.877 1 87.75 111 ALA B CA 1
ATOM 2053 C C . ALA B 1 111 ? -13.273 -8.891 -4.27 1 87.75 111 ALA B C 1
ATOM 2055 O O . ALA B 1 111 ? -12.211 -8.289 -4.414 1 87.75 111 ALA B O 1
ATOM 2056 N N . PRO B 1 112 ? -14.141 -9.211 -5.309 1 83.88 112 PRO B N 1
ATOM 2057 C CA . PRO B 1 112 ? -13.727 -8.875 -6.672 1 83.88 112 PRO B CA 1
ATOM 2058 C C . PRO B 1 112 ? -13.43 -7.391 -6.852 1 83.88 112 PRO B C 1
ATOM 2060 O O . PRO B 1 112 ? -14.141 -6.547 -6.301 1 83.88 112 PRO B O 1
ATOM 2063 N N . ALA B 1 113 ? -12.438 -7.039 -7.641 1 79.69 113 ALA B N 1
ATOM 2064 C CA . ALA B 1 113 ? -11.953 -5.672 -7.816 1 79.69 113 ALA B CA 1
ATOM 2065 C C . ALA B 1 113 ? -13.016 -4.785 -8.453 1 79.69 113 ALA B C 1
ATOM 2067 O O . ALA B 1 113 ? -13.008 -3.564 -8.273 1 79.69 113 ALA B O 1
ATOM 2068 N N . ARG B 1 114 ? -13.859 -5.336 -9.188 1 75.81 114 ARG B N 1
ATOM 2069 C CA . ARG B 1 114 ? -14.875 -4.574 -9.898 1 75.81 114 ARG B CA 1
ATOM 2070 C C . ARG B 1 114 ? -15.93 -4.035 -8.938 1 75.81 114 ARG B C 1
ATOM 2072 O O . ARG B 1 114 ? -16.703 -3.15 -9.289 1 75.81 114 ARG B O 1
ATOM 2079 N N . PHE B 1 115 ? -15.992 -4.641 -7.797 1 76.44 115 PHE B N 1
ATOM 2080 C CA . PHE B 1 115 ? -16.953 -4.16 -6.805 1 76.44 115 PHE B CA 1
ATOM 2081 C C . PHE B 1 115 ? -16.453 -2.871 -6.156 1 76.44 115 PHE B C 1
ATOM 2083 O O . PHE B 1 115 ? -15.266 -2.717 -5.902 1 76.44 115 PHE B O 1
ATOM 2090 N N . ALA B 1 116 ? -17.344 -2.035 -5.902 1 72.44 116 ALA B N 1
ATOM 2091 C CA . ALA B 1 116 ? -17.031 -0.766 -5.25 1 72.44 116 ALA B CA 1
ATOM 2092 C C . ALA B 1 116 ? -16.344 -0.996 -3.906 1 72.44 116 ALA B C 1
ATOM 2094 O O . ALA B 1 116 ? -15.43 -0.256 -3.533 1 72.44 116 ALA B O 1
ATOM 2095 N N . GLU B 1 117 ? -16.844 -2.053 -3.281 1 82.81 117 GLU B N 1
ATOM 2096 C CA . GLU B 1 117 ? -16.281 -2.355 -1.969 1 82.81 117 GLU B CA 1
ATOM 2097 C C . GLU B 1 117 ? -15.273 -3.496 -2.051 1 82.81 117 GLU B C 1
ATOM 2099 O O . GLU B 1 117 ? -15.555 -4.613 -1.612 1 82.81 117 GLU B O 1
ATOM 2104 N N . SER B 1 118 ? -14.266 -3.287 -2.693 1 91.75 118 SER B N 1
ATOM 2105 C CA . SER B 1 118 ? -13.227 -4.301 -2.84 1 91.75 118 SER B CA 1
ATOM 2106 C C . SER B 1 118 ? -11.953 -3.896 -2.1 1 91.75 118 SER B C 1
ATOM 2108 O O . SER B 1 118 ? -11.57 -2.727 -2.111 1 91.75 118 SER B O 1
ATOM 2110 N N . ASP B 1 119 ? -11.352 -4.883 -1.526 1 95.62 119 ASP B N 1
ATOM 2111 C CA . ASP B 1 119 ? -10.078 -4.652 -0.857 1 95.62 119 ASP B CA 1
ATOM 2112 C C . ASP B 1 119 ? -8.914 -4.73 -1.847 1 95.62 119 ASP B C 1
ATOM 2114 O O . ASP B 1 119 ? -7.754 -4.559 -1.468 1 95.62 119 ASP B O 1
ATOM 2118 N N . ALA B 1 120 ? -9.18 -4.898 -3.102 1 95.5 120 ALA B N 1
ATOM 2119 C CA . ALA B 1 120 ? -8.164 -5.18 -4.109 1 95.5 120 ALA B CA 1
ATOM 2120 C C . ALA B 1 120 ? -7.203 -4 -4.262 1 95.5 120 ALA B C 1
ATOM 2122 O O . ALA B 1 120 ? -5.984 -4.184 -4.277 1 95.5 120 ALA B O 1
ATOM 2123 N N . THR B 1 121 ? -7.75 -2.789 -4.336 1 95.62 121 THR B N 1
ATOM 2124 C CA . THR B 1 121 ? -6.93 -1.609 -4.594 1 95.62 121 THR B CA 1
ATOM 2125 C C . THR B 1 121 ? -6.008 -1.32 -3.414 1 95.62 121 THR B C 1
ATOM 2127 O O . THR B 1 121 ? -4.824 -1.041 -3.6 1 95.62 121 THR B O 1
ATOM 2130 N N . PHE B 1 122 ? -6.535 -1.445 -2.201 1 97.19 122 PHE B N 1
ATOM 2131 C CA . PHE B 1 122 ? -5.746 -1.242 -0.991 1 97.19 122 PHE B CA 1
ATOM 2132 C C . PHE B 1 122 ? -4.613 -2.26 -0.904 1 97.19 122 PHE B C 1
ATOM 2134 O O . PHE B 1 122 ? -3.455 -1.892 -0.694 1 97.19 122 PHE B O 1
ATOM 2141 N N . ASN B 1 123 ? -4.961 -3.504 -1.13 1 98.25 123 ASN B N 1
ATOM 2142 C CA . ASN B 1 123 ? -3.982 -4.582 -1.038 1 98.25 123 ASN B CA 1
ATOM 2143 C C . ASN B 1 123 ? -2.879 -4.43 -2.082 1 98.25 123 ASN B C 1
ATOM 2145 O O . ASN B 1 123 ? -1.707 -4.676 -1.794 1 98.25 123 ASN B O 1
ATOM 2149 N N . LEU B 1 124 ? -3.289 -4.039 -3.285 1 98 124 LEU B N 1
ATOM 2150 C CA . LEU B 1 124 ? -2.301 -3.83 -4.34 1 98 124 LEU B CA 1
ATOM 2151 C C . LEU B 1 124 ? -1.365 -2.678 -3.986 1 98 124 LEU B C 1
ATOM 2153 O O . LEU B 1 124 ? -0.158 -2.758 -4.223 1 98 124 LEU B O 1
ATOM 2157 N N . GLY B 1 125 ? -1.891 -1.615 -3.406 1 98.56 125 GLY B N 1
ATOM 2158 C CA . GLY B 1 125 ? -1.047 -0.545 -2.898 1 98.56 125 GLY B CA 1
ATOM 2159 C C . GLY B 1 125 ? -0.023 -1.021 -1.887 1 98.56 125 GLY B C 1
ATOM 2160 O O . GLY B 1 125 ? 1.153 -0.661 -1.97 1 98.56 125 GLY B O 1
ATOM 2161 N N . MET B 1 126 ? -0.475 -1.859 -0.978 1 98.81 126 MET B N 1
ATOM 2162 C CA . MET B 1 126 ? 0.448 -2.412 0.01 1 98.81 126 MET B CA 1
ATOM 2163 C C . MET B 1 126 ? 1.57 -3.188 -0.668 1 98.81 126 MET B C 1
ATOM 2165 O O . MET B 1 126 ? 2.738 -3.053 -0.298 1 98.81 126 MET B O 1
ATOM 2169 N N . ALA B 1 127 ? 1.211 -3.969 -1.647 1 98.88 127 ALA B N 1
ATOM 2170 C CA . ALA B 1 127 ? 2.203 -4.789 -2.338 1 98.88 127 ALA B CA 1
ATOM 2171 C C . ALA B 1 127 ? 3.227 -3.916 -3.061 1 98.88 127 ALA B C 1
ATOM 2173 O O . ALA B 1 127 ? 4.43 -4.184 -3.006 1 98.88 127 ALA B O 1
ATOM 2174 N N . PHE B 1 128 ? 2.742 -2.85 -3.66 1 98.69 128 PHE B N 1
ATOM 2175 C CA . PHE B 1 128 ? 3.59 -1.962 -4.445 1 98.69 128 PHE B CA 1
ATOM 2176 C C . PHE B 1 128 ? 4.582 -1.23 -3.553 1 98.69 128 PHE B C 1
ATOM 2178 O O . PHE B 1 128 ? 5.73 -1.011 -3.941 1 98.69 128 PHE B O 1
ATOM 2185 N N . ALA B 1 129 ? 4.148 -0.86 -2.369 1 98.75 129 ALA B N 1
ATOM 2186 C CA . ALA B 1 129 ? 5.07 -0.222 -1.431 1 98.75 129 ALA B CA 1
ATOM 2187 C C . ALA B 1 129 ? 6.062 -1.231 -0.862 1 98.75 129 ALA B C 1
ATOM 2189 O O . ALA B 1 129 ? 7.258 -0.944 -0.758 1 98.75 129 ALA B O 1
ATOM 2190 N N . THR B 1 130 ? 5.59 -2.42 -0.514 1 98.81 130 THR B N 1
ATOM 2191 C CA . THR B 1 130 ? 6.426 -3.439 0.109 1 98.81 130 THR B CA 1
ATOM 2192 C C . THR B 1 130 ? 7.582 -3.822 -0.809 1 98.81 130 THR B C 1
ATOM 2194 O O . THR B 1 130 ? 8.734 -3.891 -0.37 1 98.81 130 THR B O 1
ATOM 2197 N N . VAL B 1 131 ? 7.277 -3.951 -2.066 1 98.69 131 VAL B N 1
ATOM 2198 C CA . VAL B 1 131 ? 8.297 -4.438 -2.986 1 98.69 131 VAL B CA 1
ATOM 2199 C C . VAL B 1 131 ? 9.375 -3.371 -3.172 1 98.69 131 VAL B C 1
ATOM 2201 O O . VAL B 1 131 ? 10.492 -3.678 -3.59 1 98.69 131 VAL B O 1
ATOM 2204 N N . GLN B 1 132 ? 9.078 -2.121 -2.883 1 98.12 132 GLN B N 1
ATOM 2205 C CA . GLN B 1 132 ? 10.016 -1.02 -3.064 1 98.12 132 GLN B CA 1
ATOM 2206 C C . GLN B 1 132 ? 10.906 -0.846 -1.835 1 98.12 132 GLN B C 1
ATOM 2208 O O . GLN B 1 132 ? 12.023 -0.333 -1.937 1 98.12 132 GLN B O 1
ATOM 2213 N N . VAL B 1 133 ? 10.406 -1.318 -0.607 1 97.94 133 VAL B N 1
ATOM 2214 C CA . VAL B 1 133 ? 11.07 -0.86 0.607 1 97.94 133 VAL B CA 1
ATOM 2215 C C . VAL B 1 133 ? 11.609 -2.059 1.387 1 97.94 133 VAL B C 1
ATOM 2217 O O . VAL B 1 133 ? 12.594 -1.939 2.123 1 97.94 133 VAL B O 1
ATOM 2220 N N . ALA B 1 134 ? 11.008 -3.238 1.271 1 98.31 134 ALA B N 1
ATOM 2221 C CA . ALA B 1 134 ? 11.406 -4.414 2.039 1 98.31 134 ALA B CA 1
ATOM 2222 C C . ALA B 1 134 ? 12.734 -4.965 1.538 1 98.31 134 ALA B C 1
ATOM 2224 O O . ALA B 1 134 ? 13.094 -4.781 0.372 1 98.31 134 ALA B O 1
ATOM 2225 N N . LYS B 1 135 ? 13.492 -5.598 2.359 1 98 135 LYS B N 1
ATOM 2226 C CA . LYS B 1 135 ? 14.688 -6.344 1.957 1 98 135 LYS B CA 1
ATOM 2227 C C . LYS B 1 135 ? 14.32 -7.52 1.06 1 98 135 LYS B C 1
ATOM 2229 O O . LYS B 1 135 ? 13.164 -7.957 1.04 1 98 135 LYS B O 1
ATOM 2234 N N . PRO B 1 136 ? 15.297 -8.047 0.314 1 98.5 136 PRO B N 1
ATOM 2235 C CA . PRO B 1 136 ? 15 -9.234 -0.494 1 98.5 136 PRO B CA 1
ATOM 2236 C C . PRO B 1 136 ? 14.367 -10.359 0.319 1 98.5 136 PRO B C 1
ATOM 2238 O O . PRO B 1 136 ? 14.75 -10.594 1.466 1 98.5 136 PRO B O 1
ATOM 2241 N N . GLY B 1 137 ? 13.391 -10.938 -0.183 1 98.56 137 GLY B N 1
ATOM 2242 C CA . GLY B 1 137 ? 12.578 -11.945 0.465 1 98.56 137 GLY B CA 1
ATOM 2243 C C . GLY B 1 137 ? 11.203 -12.102 -0.161 1 98.56 137 GLY B C 1
ATOM 2244 O O . GLY B 1 137 ? 10.914 -11.484 -1.188 1 98.56 137 GLY B O 1
ATOM 2245 N N . VAL B 1 138 ? 10.367 -13 0.401 1 98.88 138 VAL B N 1
ATOM 2246 C CA . VAL B 1 138 ? 9.016 -13.266 -0.085 1 98.88 138 VAL B CA 1
ATOM 2247 C C . VAL B 1 138 ? 7.996 -12.828 0.965 1 98.88 138 VAL B C 1
ATOM 2249 O O . VAL B 1 138 ? 8.102 -13.203 2.135 1 98.88 138 VAL B O 1
ATOM 2252 N N . TYR B 1 139 ? 7.035 -12.031 0.562 1 98.75 139 TYR B N 1
ATOM 2253 C CA . TYR B 1 139 ? 6.059 -11.43 1.461 1 98.75 139 TYR B CA 1
ATOM 2254 C C . TYR B 1 139 ? 4.641 -11.633 0.939 1 98.75 139 TYR B C 1
ATOM 2256 O O . TYR B 1 139 ? 4.445 -11.977 -0.229 1 98.75 139 TYR B O 1
ATOM 2264 N N . ILE B 1 140 ? 3.699 -11.477 1.806 1 98.62 140 ILE B N 1
ATOM 2265 C CA . ILE B 1 140 ? 2.271 -11.461 1.505 1 98.62 140 ILE B CA 1
ATOM 2266 C C . ILE B 1 140 ? 1.632 -10.211 2.1 1 98.62 140 ILE B C 1
ATOM 2268 O O . ILE B 1 140 ? 1.899 -9.852 3.25 1 98.62 140 ILE B O 1
ATOM 2272 N N . THR B 1 141 ? 0.883 -9.484 1.326 1 98.25 141 THR B N 1
ATOM 2273 C CA . THR B 1 141 ? 0.138 -8.344 1.845 1 98.25 141 THR B CA 1
ATOM 2274 C C . THR B 1 141 ? -1.364 -8.609 1.796 1 98.25 141 THR B C 1
ATOM 2276 O O . THR B 1 141 ? -1.944 -8.727 0.714 1 98.25 141 THR B O 1
ATOM 2279 N N . MET B 1 142 ? -1.977 -8.727 2.91 1 97.56 142 MET B N 1
ATOM 2280 C CA . MET B 1 142 ? -3.406 -8.961 3.092 1 97.56 142 MET B CA 1
ATOM 2281 C C . MET B 1 142 ? -3.889 -8.383 4.418 1 97.56 142 MET B C 1
ATOM 2283 O O . MET B 1 142 ? -3.117 -8.281 5.375 1 97.56 142 MET B O 1
ATOM 2287 N N . ASN B 1 143 ? -5.074 -7.902 4.473 1 96.06 143 ASN B N 1
ATOM 2288 C CA . ASN B 1 143 ? -5.742 -7.477 5.695 1 96.06 143 ASN B CA 1
ATOM 2289 C C . ASN B 1 143 ? -4.957 -6.375 6.406 1 96.06 143 ASN B C 1
ATOM 2291 O O . ASN B 1 143 ? -4.891 -6.348 7.637 1 96.06 143 ASN B O 1
ATOM 2295 N N . GLY B 1 144 ? -4.234 -5.578 5.598 1 97.25 144 GLY B N 1
ATOM 2296 C CA . GLY B 1 144 ? -3.547 -4.422 6.152 1 97.25 144 GLY B CA 1
ATOM 2297 C C . GLY B 1 144 ? -2.225 -4.77 6.809 1 97.25 144 GLY B C 1
ATOM 2298 O O . GLY B 1 144 ? -1.676 -3.975 7.574 1 97.25 144 GLY B O 1
ATOM 2299 N N . THR B 1 145 ? -1.748 -5.98 6.566 1 97.56 145 THR B N 1
ATOM 2300 C CA . THR B 1 145 ? -0.518 -6.441 7.203 1 97.56 145 THR B CA 1
ATOM 2301 C C . THR B 1 145 ? 0.469 -6.957 6.16 1 97.56 145 THR B C 1
ATOM 2303 O O . THR B 1 145 ? 0.073 -7.605 5.188 1 97.56 145 THR B O 1
ATOM 2306 N N . VAL B 1 146 ? 1.741 -6.609 6.309 1 98.31 146 VAL B N 1
ATOM 2307 C CA . VAL B 1 146 ? 2.828 -7.219 5.551 1 98.31 146 VAL B CA 1
ATOM 2308 C C . VAL B 1 146 ? 3.352 -8.445 6.289 1 98.31 146 VAL B C 1
ATOM 2310 O O . VAL B 1 146 ? 3.883 -8.336 7.395 1 98.31 146 VAL B O 1
ATOM 2313 N N . PHE B 1 147 ? 3.201 -9.625 5.676 1 97.75 147 PHE B N 1
ATOM 2314 C CA . PHE B 1 147 ? 3.656 -10.883 6.258 1 97.75 147 PHE B CA 1
ATOM 2315 C C . PHE B 1 147 ? 4.906 -11.391 5.547 1 97.75 147 PHE B C 1
ATOM 2317 O O . PHE B 1 147 ? 5.062 -11.188 4.34 1 97.75 147 PHE B O 1
ATOM 2324 N N . GLU B 1 148 ? 5.766 -12.062 6.297 1 97.56 148 GLU B N 1
ATOM 2325 C CA . GLU B 1 148 ? 6.832 -12.844 5.68 1 97.56 148 GLU B CA 1
ATOM 2326 C C . GLU B 1 148 ? 6.344 -14.234 5.297 1 97.56 148 GLU B C 1
ATOM 2328 O O . GLU B 1 148 ? 5.605 -14.875 6.051 1 97.56 148 GLU B O 1
ATOM 2333 N N . ALA B 1 149 ? 6.707 -14.617 4.121 1 97.06 149 ALA B N 1
ATOM 2334 C CA . ALA B 1 149 ? 6.379 -15.984 3.723 1 97.06 149 ALA B CA 1
ATOM 2335 C C . ALA B 1 149 ? 6.852 -16.984 4.766 1 97.06 149 ALA B C 1
ATOM 2337 O O . ALA B 1 149 ? 7.949 -16.859 5.316 1 97.06 149 ALA B O 1
ATOM 2338 N N . GLY B 1 150 ? 6.066 -18 5.012 1 95.12 150 GLY B N 1
ATOM 2339 C CA . GLY B 1 150 ? 6.395 -19.016 5.996 1 95.12 150 GLY B CA 1
ATOM 2340 C C . GLY B 1 150 ? 5.945 -18.656 7.398 1 95.12 150 GLY B C 1
ATOM 2341 O O . GLY B 1 150 ? 5.957 -19.516 8.297 1 95.12 150 GLY B O 1
ATOM 2342 N N . LYS B 1 151 ? 5.527 -17.406 7.621 1 95.5 151 LYS B N 1
ATOM 2343 C CA . LYS B 1 151 ? 5.117 -16.969 8.953 1 95.5 151 LYS B CA 1
ATOM 2344 C C . LYS B 1 151 ? 3.65 -16.547 8.969 1 95.5 151 LYS B C 1
ATOM 2346 O O . LYS B 1 151 ? 3.23 -15.758 9.812 1 95.5 151 LYS B O 1
ATOM 2351 N N . VAL B 1 152 ? 2.873 -17.031 7.977 1 94.88 152 VAL B N 1
ATOM 2352 C CA . VAL B 1 152 ? 1.485 -16.609 7.82 1 94.88 152 VAL B CA 1
ATOM 2353 C C . VAL B 1 152 ? 0.662 -17.75 7.23 1 94.88 152 VAL B C 1
ATOM 2355 O O . VAL B 1 152 ? 1.166 -18.547 6.426 1 94.88 152 VAL B O 1
ATOM 2358 N N . VAL B 1 153 ? -0.551 -17.859 7.66 1 94.94 153 VAL B N 1
ATOM 2359 C CA . VAL B 1 153 ? -1.511 -18.781 7.066 1 94.94 153 VAL B CA 1
ATOM 2360 C C . VAL B 1 153 ? -2.859 -18.078 6.895 1 94.94 153 VAL B C 1
ATOM 2362 O O . VAL B 1 153 ? -3.137 -17.078 7.555 1 94.94 153 VAL B O 1
ATOM 2365 N N . LYS B 1 154 ? -3.588 -18.578 5.973 1 94.19 154 LYS B N 1
ATOM 2366 C CA . LYS B 1 154 ? -4.969 -18.125 5.863 1 94.19 154 LYS B CA 1
ATOM 2367 C C . LYS B 1 154 ? -5.887 -18.906 6.789 1 94.19 154 LYS B C 1
ATOM 2369 O O . LYS B 1 154 ? -5.961 -20.141 6.703 1 94.19 154 LYS B O 1
ATOM 2374 N N . ASP B 1 155 ? -6.453 -18.234 7.738 1 93.5 155 ASP B N 1
ATOM 2375 C CA . ASP B 1 155 ? -7.57 -18.797 8.5 1 93.5 155 ASP B CA 1
ATOM 2376 C C . ASP B 1 155 ? -8.844 -18.828 7.656 1 93.5 155 ASP B C 1
ATOM 2378 O O . ASP B 1 155 ? -9.562 -17.828 7.57 1 93.5 155 ASP B O 1
ATOM 2382 N N . ARG B 1 156 ? -9.094 -19.906 7.051 1 89.81 156 ARG B N 1
ATOM 2383 C CA . ARG B 1 156 ? -10.172 -20.047 6.078 1 89.81 156 ARG B CA 1
ATOM 2384 C C . ARG B 1 156 ? -11.531 -19.781 6.727 1 89.81 156 ARG B C 1
ATOM 2386 O O . ARG B 1 156 ? -12.398 -19.156 6.117 1 89.81 156 ARG B O 1
ATOM 2393 N N . GLU B 1 157 ? -11.672 -20.234 7.891 1 90.56 157 GLU B N 1
ATOM 2394 C CA . GLU B 1 157 ? -12.93 -20.031 8.602 1 90.56 157 GLU B CA 1
ATOM 2395 C C . GLU B 1 157 ? -13.18 -18.547 8.867 1 90.56 157 GLU B C 1
ATOM 2397 O O . GLU B 1 157 ? -14.297 -18.062 8.695 1 90.56 157 GLU B O 1
ATOM 2402 N N . ALA B 1 158 ? -12.141 -17.828 9.219 1 89.75 158 ALA B N 1
ATOM 2403 C CA . ALA B 1 158 ? -12.273 -16.422 9.578 1 89.75 158 ALA B CA 1
ATOM 2404 C C . ALA B 1 158 ? -12.133 -15.531 8.344 1 89.75 158 ALA B C 1
ATOM 2406 O O . ALA B 1 158 ? -12.414 -14.328 8.406 1 89.75 158 ALA B O 1
ATOM 2407 N N . GLY B 1 159 ? -11.625 -16.062 7.203 1 89.81 159 GLY B N 1
ATOM 2408 C CA . GLY B 1 159 ? -11.43 -15.289 5.984 1 89.81 159 GLY B CA 1
ATOM 2409 C C . GLY B 1 159 ? -10.367 -14.211 6.121 1 89.81 159 GLY B C 1
ATOM 2410 O O . GLY B 1 159 ? -10.555 -13.078 5.676 1 89.81 159 GLY B O 1
ATOM 2411 N N . ARG B 1 160 ? -9.344 -14.594 6.887 1 92.31 160 ARG B N 1
ATOM 2412 C CA . ARG B 1 160 ? -8.273 -13.617 7.105 1 92.31 160 ARG B CA 1
ATOM 2413 C C . ARG B 1 160 ? -6.918 -14.312 7.203 1 92.31 160 ARG B C 1
ATOM 2415 O O . ARG B 1 160 ? -6.848 -15.516 7.453 1 92.31 160 ARG B O 1
ATOM 2422 N N . PHE B 1 161 ? -5.891 -13.578 6.984 1 95.06 161 PHE B N 1
ATOM 2423 C CA . PHE B 1 161 ? -4.527 -14.062 7.164 1 95.06 161 PHE B CA 1
ATOM 2424 C C . PHE B 1 161 ? -4.023 -13.75 8.57 1 95.06 161 PHE B C 1
ATOM 2426 O O . PHE B 1 161 ? -4.281 -12.664 9.102 1 95.06 161 PHE B O 1
ATOM 2433 N N . VAL B 1 162 ? -3.318 -14.719 9.164 1 92.62 162 VAL B N 1
ATOM 2434 C CA . VAL B 1 162 ? -2.822 -14.555 10.531 1 92.62 162 VAL B CA 1
ATOM 2435 C C . VAL B 1 162 ? -1.367 -15.008 10.609 1 92.62 162 VAL B C 1
ATOM 2437 O O . VAL B 1 162 ? -0.961 -15.938 9.906 1 92.62 162 VAL B O 1
ATOM 2440 N N . GLU B 1 163 ? -0.647 -14.336 11.492 1 91.94 163 GLU B N 1
ATOM 2441 C CA . GLU B 1 163 ? 0.738 -14.734 11.727 1 91.94 163 GLU B CA 1
ATOM 2442 C C . GLU B 1 163 ? 0.812 -16.031 12.523 1 91.94 163 GLU B C 1
ATOM 2444 O O . GLU B 1 163 ? -0.021 -16.281 13.398 1 91.94 163 GLU B O 1
ATOM 2449 N N . ILE B 1 164 ? 1.735 -16.844 12.156 1 90.94 164 ILE B N 1
ATOM 2450 C CA . ILE B 1 164 ? 1.952 -18.078 12.898 1 90.94 164 ILE B CA 1
ATOM 2451 C C . ILE B 1 164 ? 3.344 -18.062 13.531 1 90.94 164 ILE B C 1
ATOM 2453 O O . ILE B 1 164 ? 4.258 -17.422 13.008 1 90.94 164 ILE B O 1
#

Organism: NCBI:txid68569

Foldseek 3Di:
DQPLFAEEEEEAAAQAQPDDPPVPDPDPPVDGSLVVLCVVVVPPGHYHYDYQHHDAQVPDDPVNLLSVLVVVQPDPAQFYEYEHHQQCQLVSLVSNQPRPNHEYEYEHWPHHSPDPPTCRSVQVVVSVVCRRPPGHAYWYGWPNDIGGRPQWDQPPVVRGIDGD/DQPLFAEEEEEAAAQAQPDDPPVPDPDPPVDGSLVVLCVVVVPPGHYHYDYQHHDAQVPDDPVNLLSVLVVVQPDPAQFYEYEHHQQCQLVSLVSNQPRPNHEYEYEHWPHHSPDPPTCRSVQVVVSVVCRRPPGHAYWYGWPNDIGGRPQWDQPPVVRGIDGD

InterPro domains:
  IPR006034 Asparaginase/glutaminase-like [PIRSF001220] (4-154)
  IPR006034 Asparaginase/glutaminase-like [PR00139] (7-18)
  IPR006034 Asparaginase/glutaminase-like [PR00139] (78-96)
  IPR006034 Asparaginase/glutaminase-like [PS51732] (5-164)
  IPR006034 Asparaginase/glutaminase-like [PTHR11707] (5-154)
  IPR027474 L-asparaginase, N-terminal [PF00710] (7-154)
  IPR036152 Asparaginase/glutaminase-like superfamily [SSF53774] (3-156)
  IPR037152 L-asparaginase, N-terminal domain superfamily [G3DSA:3.40.50.1170] (2-161)

Secondary structure (DSSP, 8-state):
----SPEEEEE--SGGG-----SS------S-HHHHHHHHTT--S-EEEEE-----GGG--HHHHHHHHHHHHHS--SEEEEE--STTHHHHHHHHTT--S-EEEEE--SS-TTSTT-SHHHHHHHHHHHHHHSPSEEEEEETTEEEETTSEEEETTTTEEEE-/----SPEEEEE--SGGG-----SS------S-HHHHHHHHTT--S-EEEEE-----GGG--HHHHHHHHHHHHHS--SEEEEE--STTHHHHHHHHTT--S-EEEEE--SS-TTSSS-SHHHHHHHHHHHHHHSPSEEEEEETTEEEETTSEEEETTTTEEEE-